Protein AF-A0A7C3LV81-F1 (afdb_monomer)

Radius of gyration: 27.51 Å; Cα contacts (8 Å, |Δi|>4): 488; chains: 1; bounding box: 46×85×67 Å

Foldseek 3Di:
DDDDDDDDAAAEAEDEDAALDQVV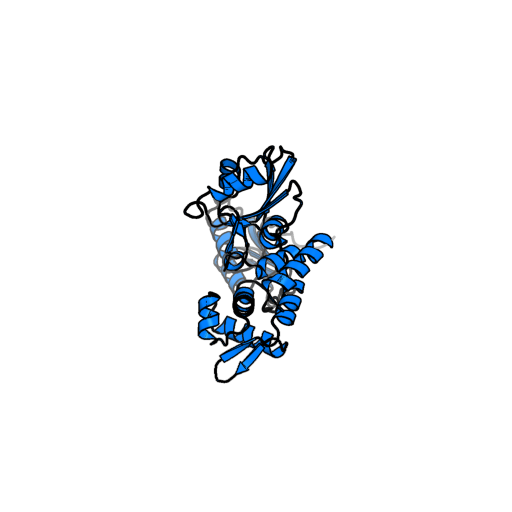LVVVLVVVVPPDPPPPPLRYAYEYEHQDHDPNSCVSCVVSQHWYAHPLGATAHDGPVDGDGRDDRDRPPPPDPPPPACQDDLSVLLLLVCLVPQADFDALVRSCVSSVHDSVSSVVSQVVCVVVVQWDQDPRGIHGDDSVVSLVVSLVVFAPVLWPKAKWADQDAPVLLVLLVLVQDCPPQFHKAWAQPQLLCQVVVDPDDDLETEMETQDDVVVSCVSSVIHRDDHDRMYMYTHDNDPSQQPPFDQTP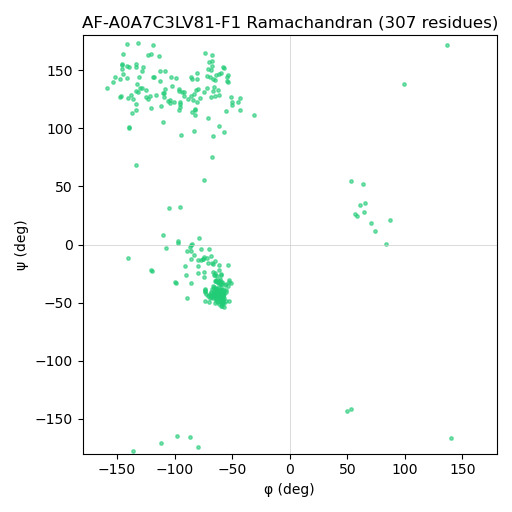PNHTHGQLSSRLSNLSNDDPVSPVSSVVSCVPHSVD

Sequence (309 aa):
MAFGKSGIELTLLCAILTDGYPQDVRRCLRRIQRAEPVERREDIVPILVAPYFSEEARALCREAGVGYFDLAGNAGLETSRVFLALSGKPNPYQREKPLRTPFEGKAERLVRALLLEPDRRWTLRELARIAGISLGLASMVSTILADMGLVAKHRAGLSLLSPKALLETWTQSYDLRRSAFCIYRSWAEVAQIEARLANYPQAPGGAWALTLWSGAYHLLQEESRAPRLALYYQGQPEHLATELHLSPDQGKTVVFVFHPYDESLLWKATEARNHLTVVHPLQLYLDLSSGDEEELRLARRVRERFLGW

Mean predicted aligned error: 13.61 Å

Structure (mmCIF, N/CA/C/O backbone):
data_AF-A0A7C3LV81-F1
#
_entry.id   AF-A0A7C3LV81-F1
#
loop_
_atom_site.group_PDB
_atom_site.id
_atom_site.type_symbol
_atom_site.label_atom_id
_atom_site.label_alt_id
_atom_site.label_comp_id
_atom_site.label_asym_id
_atom_site.label_entity_id
_atom_site.label_seq_id
_atom_site.pdbx_PDB_ins_code
_atom_site.Cartn_x
_atom_site.Cartn_y
_atom_site.Cartn_z
_atom_site.occupancy
_atom_site.B_iso_or_equiv
_atom_site.auth_seq_id
_atom_site.auth_comp_id
_atom_site.auth_asym_id
_atom_site.auth_atom_id
_atom_site.pdbx_PDB_model_num
ATOM 1 N N . MET A 1 1 ? -11.697 63.837 31.695 1.00 34.34 1 MET A N 1
ATOM 2 C CA . MET A 1 1 ? -10.515 63.112 32.207 1.00 34.34 1 MET A CA 1
ATOM 3 C C . MET A 1 1 ? -10.952 61.689 32.514 1.00 34.34 1 MET A C 1
ATOM 5 O O . MET A 1 1 ? -11.856 61.519 33.320 1.00 34.34 1 MET A O 1
ATOM 9 N N . ALA A 1 2 ? -10.427 60.700 31.790 1.00 34.28 2 ALA A N 1
ATOM 10 C CA . ALA A 1 2 ? -10.786 59.296 31.972 1.00 34.28 2 ALA A CA 1
ATOM 11 C C . ALA A 1 2 ? -10.006 58.714 33.160 1.00 34.28 2 ALA A C 1
ATOM 13 O O . ALA A 1 2 ? -8.779 58.762 33.178 1.00 34.28 2 ALA A O 1
ATOM 14 N N . PHE A 1 3 ? -10.722 58.189 34.153 1.00 37.53 3 PHE A N 1
ATOM 15 C CA . PHE A 1 3 ? -10.147 57.461 35.280 1.00 37.53 3 PHE A CA 1
ATOM 16 C C . PHE A 1 3 ? -9.910 56.002 34.864 1.00 37.53 3 PHE A C 1
ATOM 18 O O . PHE A 1 3 ? -10.831 55.190 34.885 1.00 37.53 3 PHE A O 1
ATOM 25 N N . GLY A 1 4 ? -8.680 55.672 34.473 1.00 44.97 4 GLY A N 1
ATOM 26 C CA . GLY A 1 4 ? -8.201 54.300 34.300 1.00 44.97 4 GLY A CA 1
ATOM 27 C C . GLY A 1 4 ? -6.945 54.106 35.143 1.00 44.97 4 GLY A C 1
ATOM 28 O O . GLY A 1 4 ? -6.026 54.916 35.063 1.00 44.97 4 GLY A O 1
ATOM 29 N N . LYS A 1 5 ? -6.922 53.072 35.992 1.00 51.22 5 LYS A N 1
ATOM 30 C CA . LYS A 1 5 ? -5.731 52.655 36.752 1.00 51.22 5 LYS A CA 1
ATOM 31 C C . LYS A 1 5 ? -4.559 52.433 35.781 1.00 51.22 5 LYS A C 1
ATOM 33 O O . LYS A 1 5 ? -4.792 51.981 34.663 1.00 51.22 5 LYS A O 1
ATOM 38 N N . SER A 1 6 ? -3.326 52.729 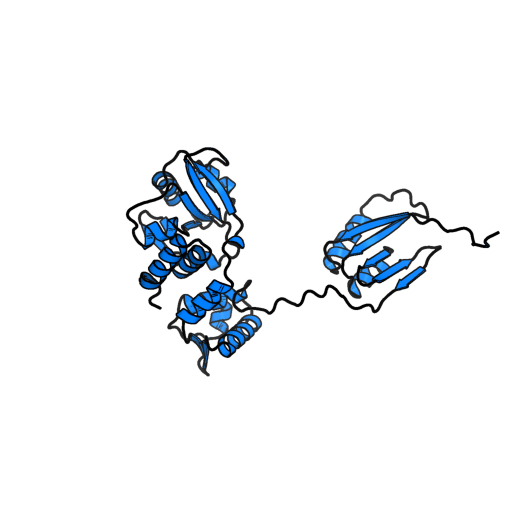36.200 1.00 59.59 6 SER A N 1
ATOM 39 C CA . SER A 1 6 ? -2.119 52.434 35.416 1.00 59.59 6 SER A CA 1
ATOM 40 C C . SER A 1 6 ? -2.131 50.970 34.962 1.00 59.59 6 SER A C 1
ATOM 42 O O . SER A 1 6 ? -2.264 50.072 35.795 1.00 59.59 6 SER A O 1
ATOM 44 N N . GLY A 1 7 ? -2.052 50.736 33.650 1.00 63.78 7 GLY A N 1
ATOM 45 C CA . GLY A 1 7 ? -1.980 49.390 33.084 1.00 63.78 7 GLY A CA 1
ATOM 46 C C . GLY A 1 7 ? -0.724 48.664 33.565 1.00 63.78 7 GLY A C 1
ATOM 47 O O . GLY A 1 7 ? 0.303 49.293 33.807 1.00 63.78 7 GLY A O 1
ATOM 48 N N . ILE A 1 8 ? -0.817 47.346 33.729 1.00 71.31 8 ILE A N 1
ATOM 49 C CA . ILE A 1 8 ? 0.340 46.486 33.994 1.00 71.31 8 ILE A CA 1
ATOM 50 C C . ILE A 1 8 ? 0.786 45.932 32.643 1.00 71.31 8 ILE A C 1
ATOM 52 O O . ILE A 1 8 ? -0.004 45.274 31.965 1.00 71.31 8 ILE A O 1
ATOM 56 N N . GLU A 1 9 ? 2.027 46.201 32.250 1.00 76.38 9 GLU A N 1
ATOM 57 C CA . GLU A 1 9 ? 2.620 45.607 31.053 1.00 76.38 9 GLU A CA 1
ATOM 58 C C . GLU A 1 9 ? 3.224 44.242 31.397 1.00 76.38 9 GLU A C 1
ATOM 60 O O . GLU A 1 9 ? 3.998 44.111 32.343 1.00 76.38 9 GLU A O 1
ATOM 65 N N . LEU A 1 10 ? 2.850 43.215 30.632 1.00 79.81 10 LEU A N 1
ATOM 66 C CA . LEU A 1 10 ? 3.427 41.874 30.698 1.00 79.81 10 LEU A CA 1
ATOM 67 C C . LEU A 1 10 ? 3.924 41.485 29.308 1.00 79.81 10 LEU A C 1
ATOM 69 O O . LEU A 1 10 ? 3.204 41.614 28.319 1.00 79.81 10 LEU A O 1
ATOM 73 N N . THR A 1 11 ? 5.141 40.962 29.241 1.00 85.50 11 THR A N 1
ATOM 74 C CA . THR A 1 11 ? 5.734 40.393 28.032 1.00 85.50 11 THR A CA 1
ATOM 75 C C . THR A 1 11 ? 5.510 38.884 28.021 1.00 85.50 11 THR A C 1
ATOM 77 O O . THR A 1 11 ? 5.983 38.159 28.894 1.00 85.50 11 THR A O 1
ATOM 80 N N . LEU A 1 12 ? 4.794 38.389 27.014 1.00 88.12 12 LEU A N 1
ATOM 81 C CA . LEU A 1 12 ? 4.489 36.966 26.870 1.00 88.12 12 LEU A CA 1
ATOM 82 C C . LEU A 1 12 ? 5.429 36.323 25.845 1.00 88.12 12 LEU A C 1
ATOM 84 O O . LEU A 1 12 ? 5.464 36.731 24.685 1.00 88.12 12 LEU A O 1
ATOM 88 N N . LEU A 1 13 ? 6.168 35.294 26.258 1.00 88.94 13 LEU A N 1
ATOM 89 C CA . LEU A 1 13 ? 6.991 34.473 25.369 1.00 88.94 13 LEU A CA 1
ATOM 90 C C . LEU A 1 13 ? 6.197 33.247 24.930 1.00 88.94 13 LEU A C 1
ATOM 92 O O . LEU A 1 13 ? 6.157 32.229 25.622 1.00 88.94 13 LEU A O 1
ATOM 96 N N . CYS A 1 14 ? 5.552 33.359 23.774 1.00 90.56 14 CYS A N 1
ATOM 97 C CA . CYS A 1 14 ? 4.656 32.331 23.263 1.00 90.56 14 CYS A CA 1
ATOM 98 C C . CYS A 1 14 ? 5.399 31.281 22.425 1.00 90.56 14 CYS A C 1
ATOM 100 O O . CYS A 1 14 ? 6.019 31.606 21.413 1.00 90.56 14 CYS A O 1
ATOM 102 N N . ALA A 1 15 ? 5.260 30.008 22.792 1.00 91.31 15 ALA A N 1
ATOM 103 C CA . ALA A 1 15 ? 5.608 28.872 21.949 1.00 91.31 15 ALA A CA 1
ATOM 104 C C . ALA A 1 15 ? 4.329 28.222 21.408 1.00 91.31 15 ALA A C 1
ATOM 106 O O . ALA A 1 15 ? 3.457 27.807 22.172 1.00 91.31 15 ALA A O 1
ATOM 107 N N . ILE A 1 16 ? 4.226 28.124 20.083 1.00 92.25 16 ILE A N 1
ATOM 108 C CA . ILE A 1 16 ? 3.060 27.548 19.407 1.00 92.25 16 ILE A CA 1
ATOM 109 C C . ILE A 1 16 ? 3.299 26.054 19.184 1.00 92.25 16 ILE A C 1
ATOM 111 O O . ILE A 1 16 ? 4.324 25.651 18.631 1.00 92.25 16 ILE A O 1
ATOM 115 N N . LEU A 1 17 ? 2.347 25.234 19.616 1.00 89.31 17 LEU A N 1
ATOM 116 C CA . LEU A 1 17 ? 2.314 23.796 19.396 1.00 89.31 17 LEU A CA 1
ATOM 117 C C . LEU A 1 17 ? 1.317 23.459 18.290 1.00 89.31 17 LEU A C 1
ATOM 119 O O . LEU A 1 17 ? 0.245 24.056 18.205 1.00 89.31 17 LEU A O 1
ATOM 123 N N . THR A 1 18 ? 1.648 22.447 17.488 1.00 84.44 18 THR A N 1
ATOM 124 C CA . THR A 1 18 ? 0.726 21.893 16.487 1.00 84.44 18 THR A CA 1
ATOM 125 C C . THR A 1 18 ? -0.515 21.295 17.149 1.00 84.44 18 THR A C 1
ATOM 127 O O . THR A 1 18 ? -1.618 21.508 16.665 1.00 84.44 18 THR A O 1
ATOM 130 N N . ASP A 1 19 ? -0.334 20.610 18.284 1.00 83.44 19 ASP A N 1
ATOM 131 C CA . ASP A 1 19 ? -1.389 19.992 19.089 1.00 83.44 19 ASP A CA 1
ATOM 132 C C . ASP A 1 19 ? -1.101 20.197 20.589 1.00 83.44 19 ASP A C 1
ATOM 134 O O . ASP A 1 19 ? 0.055 20.301 21.002 1.00 83.44 19 ASP A O 1
ATOM 138 N N . GLY A 1 20 ? -2.138 20.213 21.434 1.00 84.56 20 GLY A N 1
ATOM 139 C CA . GLY A 1 20 ? -2.000 20.346 22.895 1.00 84.56 20 GLY A CA 1
ATOM 140 C C . GLY A 1 20 ? -1.992 19.012 23.648 1.00 84.56 20 GLY A C 1
ATOM 141 O O . GLY A 1 20 ? -2.501 18.924 24.771 1.00 84.56 20 GLY A O 1
ATOM 142 N N . TYR A 1 21 ? -1.457 17.949 23.034 1.00 86.88 21 TYR A N 1
ATOM 143 C CA . TYR A 1 21 ? -1.354 16.638 23.678 1.00 86.88 21 TYR A CA 1
ATOM 144 C C . TYR A 1 21 ? -0.324 16.646 24.824 1.00 86.88 21 TYR A C 1
ATOM 146 O O . TYR A 1 21 ? 0.737 17.264 24.692 1.00 86.88 21 TYR A O 1
ATOM 154 N N . PRO A 1 22 ? -0.558 15.900 25.925 1.00 88.25 22 PRO A N 1
ATOM 155 C CA . PRO A 1 22 ? 0.336 15.889 27.090 1.00 88.25 22 PRO A CA 1
ATOM 156 C C . PRO A 1 22 ? 1.809 15.584 26.768 1.00 88.25 22 PRO A C 1
ATOM 158 O O . PRO A 1 22 ? 2.714 16.161 27.367 1.00 88.25 22 PRO A O 1
ATOM 161 N N . GLN A 1 23 ? 2.079 14.708 25.796 1.00 85.50 23 GLN A N 1
ATOM 162 C CA . GLN A 1 23 ? 3.444 14.357 25.381 1.00 85.50 23 GLN A CA 1
ATOM 163 C C . GLN A 1 23 ? 4.204 15.528 24.733 1.00 85.50 23 GLN A C 1
ATOM 165 O O . GLN A 1 23 ? 5.392 15.726 25.008 1.00 85.50 23 GLN A O 1
ATOM 170 N N . ASP A 1 24 ? 3.517 16.327 23.916 1.00 87.81 24 ASP A N 1
ATOM 171 C CA . ASP A 1 24 ? 4.087 17.483 23.225 1.00 87.81 24 ASP A CA 1
ATOM 172 C C . ASP A 1 24 ? 4.328 18.630 24.199 1.00 87.81 24 ASP A C 1
ATOM 174 O O . ASP A 1 24 ? 5.398 19.245 24.176 1.00 87.81 24 ASP A O 1
ATOM 178 N N . VAL A 1 25 ? 3.396 18.818 25.137 1.00 91.94 25 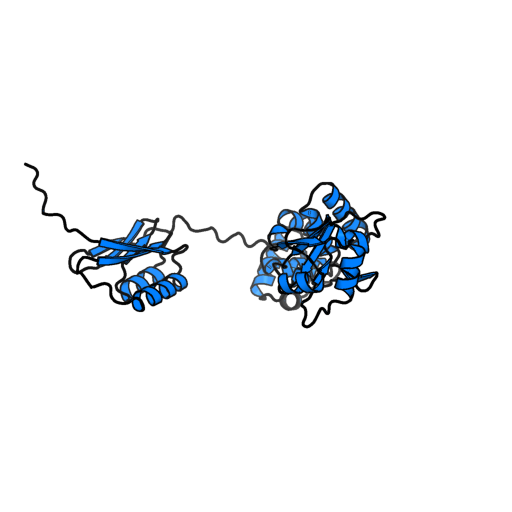VAL A N 1
ATOM 179 C CA . VAL A 1 25 ? 3.549 19.733 26.271 1.00 91.94 25 VAL A CA 1
ATOM 180 C C . VAL A 1 25 ? 4.770 19.355 27.107 1.00 91.94 25 VAL A C 1
ATOM 182 O O . VAL A 1 25 ? 5.673 20.175 27.249 1.00 91.94 25 VAL A O 1
ATOM 185 N N . ARG A 1 26 ? 4.903 18.098 27.564 1.00 91.69 26 ARG A N 1
ATOM 186 C CA . ARG A 1 26 ? 6.093 17.640 28.318 1.00 91.69 26 ARG A CA 1
ATOM 187 C C . ARG A 1 26 ? 7.395 17.884 27.556 1.00 91.69 26 ARG A C 1
ATOM 189 O O . ARG A 1 26 ? 8.409 18.264 28.143 1.00 91.69 26 ARG A O 1
ATOM 196 N N . ARG A 1 27 ? 7.405 17.648 26.241 1.00 89.94 27 ARG A N 1
ATOM 197 C CA . ARG A 1 27 ? 8.578 17.901 25.392 1.00 89.94 27 ARG A CA 1
ATOM 198 C C . ARG A 1 27 ? 8.926 19.389 25.343 1.00 89.94 27 ARG A C 1
ATOM 200 O O . ARG A 1 27 ? 10.106 19.715 25.455 1.00 89.94 27 ARG A O 1
ATOM 207 N N . CYS A 1 28 ? 7.937 20.266 25.196 1.00 90.00 28 CYS A N 1
ATOM 208 C CA . CYS A 1 28 ? 8.150 21.710 25.161 1.00 90.00 28 CYS A CA 1
ATOM 209 C C . CYS A 1 28 ? 8.605 22.254 26.524 1.00 90.00 28 CYS A C 1
ATOM 211 O O . CYS A 1 28 ? 9.616 22.948 26.593 1.00 90.00 28 CYS A O 1
ATOM 213 N N . LEU A 1 29 ? 7.957 21.837 27.616 1.00 90.50 29 LEU A N 1
ATOM 214 C CA . LEU A 1 29 ? 8.327 22.227 28.980 1.00 90.50 29 LEU A CA 1
ATOM 215 C C . LEU A 1 29 ? 9.780 21.857 29.308 1.00 90.50 29 LEU A C 1
ATOM 217 O O . LEU A 1 29 ? 10.523 22.686 29.825 1.00 90.50 29 LEU A O 1
ATOM 221 N N . ARG A 1 30 ? 10.241 20.662 28.910 1.00 88.19 30 ARG A N 1
ATOM 222 C CA . ARG A 1 30 ? 11.656 20.273 29.060 1.00 88.19 30 ARG A CA 1
ATOM 223 C C . ARG A 1 30 ? 12.619 21.178 28.289 1.00 88.19 30 ARG A C 1
ATOM 225 O O . ARG A 1 30 ? 13.753 21.348 28.723 1.00 88.19 30 ARG A O 1
ATOM 232 N N . ARG A 1 31 ? 12.211 21.730 27.141 1.00 85.75 31 ARG A N 1
ATOM 233 C CA . ARG A 1 31 ? 13.032 22.691 26.383 1.00 85.75 31 ARG A CA 1
ATOM 234 C C . ARG A 1 31 ? 13.081 24.041 27.087 1.00 85.75 31 ARG A C 1
ATOM 236 O O . ARG A 1 31 ? 14.163 24.597 27.195 1.00 85.75 31 ARG A O 1
ATOM 243 N N . ILE A 1 32 ? 11.945 24.513 27.604 1.00 83.19 32 ILE A N 1
ATOM 244 C CA . ILE A 1 32 ? 11.857 25.761 28.379 1.00 83.19 32 ILE A CA 1
ATOM 245 C C . ILE A 1 32 ? 12.735 25.673 29.633 1.00 83.19 32 ILE A C 1
ATOM 247 O O . ILE A 1 32 ? 13.504 26.583 29.899 1.00 83.19 32 ILE A O 1
ATOM 251 N N . GLN A 1 33 ? 12.695 24.548 30.353 1.00 79.94 33 GLN A N 1
ATOM 252 C CA . GLN A 1 33 ? 13.521 24.322 31.547 1.00 79.94 33 GLN A CA 1
ATOM 253 C C . GLN A 1 33 ? 15.029 24.253 31.260 1.00 79.94 33 GLN A C 1
ATOM 255 O O . GLN A 1 33 ? 15.829 24.496 32.156 1.00 79.94 33 GLN A O 1
ATOM 260 N N . ARG A 1 34 ? 15.420 23.869 30.037 1.00 78.25 34 ARG A N 1
ATOM 261 C CA . ARG A 1 34 ? 16.826 23.758 29.612 1.00 78.25 34 ARG A CA 1
ATOM 262 C C . ARG A 1 34 ? 17.376 25.033 28.984 1.00 78.25 34 ARG A C 1
ATOM 264 O O . ARG A 1 34 ? 18.589 25.136 28.842 1.00 78.25 34 ARG A O 1
ATOM 271 N N . ALA A 1 35 ? 16.512 25.944 28.546 1.00 68.19 35 ALA A N 1
ATOM 272 C CA . ALA A 1 35 ? 16.950 27.242 28.064 1.00 68.19 35 ALA A CA 1
ATOM 273 C C . ALA A 1 35 ? 17.566 28.011 29.239 1.00 68.19 35 ALA A C 1
ATOM 275 O O . ALA A 1 35 ? 17.018 27.990 30.343 1.00 68.19 35 ALA A O 1
ATOM 276 N N . GLU A 1 36 ? 18.713 28.658 29.014 1.00 58.16 36 GLU A N 1
ATOM 277 C CA . GLU A 1 36 ? 19.293 29.541 30.024 1.00 58.16 36 GLU A CA 1
ATOM 278 C C . GLU A 1 36 ? 18.248 30.584 30.440 1.00 58.16 36 GLU A C 1
ATOM 280 O O . GLU A 1 36 ? 17.482 31.049 29.586 1.00 58.16 36 GLU A O 1
ATOM 285 N N . PRO A 1 37 ? 18.161 30.934 31.734 1.00 56.94 37 PRO A N 1
ATOM 286 C CA . PRO A 1 37 ? 17.236 31.956 32.177 1.00 56.94 37 PRO A CA 1
ATOM 287 C C . PRO A 1 37 ? 17.616 33.266 31.485 1.00 56.94 37 PRO A C 1
ATOM 289 O O . PRO A 1 37 ? 18.553 33.943 31.898 1.00 56.94 37 PRO A O 1
ATOM 292 N N . VAL A 1 38 ? 16.863 33.631 30.440 1.00 55.97 38 VAL A N 1
ATOM 293 C CA . VAL A 1 38 ? 16.714 35.028 30.022 1.00 55.97 38 VAL A CA 1
ATOM 294 C C . VAL A 1 38 ? 16.472 35.781 31.318 1.00 55.97 38 VAL A C 1
ATOM 296 O O . VAL A 1 38 ? 15.581 35.354 32.059 1.00 55.97 38 VAL A O 1
ATOM 299 N N . GLU A 1 39 ? 17.315 36.774 31.638 1.00 52.53 39 GLU A N 1
ATOM 300 C CA . GLU A 1 39 ? 17.240 37.561 32.876 1.00 52.53 39 GLU A CA 1
ATOM 301 C C . GLU A 1 39 ? 15.782 37.649 33.313 1.00 52.53 39 GLU A C 1
ATOM 303 O O . GLU A 1 39 ? 14.967 38.198 32.568 1.00 52.53 39 GLU A O 1
ATOM 308 N N . ARG A 1 40 ? 15.431 36.998 34.434 1.00 52.91 40 ARG A N 1
ATOM 309 C CA . ARG A 1 40 ? 14.048 36.905 34.915 1.00 52.91 40 ARG A CA 1
ATOM 310 C C . ARG A 1 40 ? 13.595 38.299 35.337 1.00 52.91 40 ARG A C 1
ATOM 312 O O . ARG A 1 40 ? 13.532 38.612 36.520 1.00 52.91 40 ARG A O 1
ATOM 319 N N . ARG A 1 41 ? 13.308 39.154 34.361 1.00 57.91 41 ARG A N 1
ATOM 320 C CA . ARG A 1 41 ? 12.491 40.338 34.548 1.00 57.91 41 ARG A CA 1
ATOM 321 C C . ARG A 1 41 ? 11.135 39.811 34.985 1.00 57.91 41 ARG A C 1
ATOM 323 O O . ARG A 1 41 ? 10.593 38.914 34.341 1.00 57.91 41 ARG A O 1
ATOM 330 N N . GLU A 1 42 ? 10.617 40.347 36.085 1.00 58.91 42 GLU A N 1
ATOM 331 C CA . GLU A 1 42 ? 9.333 39.936 36.673 1.00 58.91 42 GLU A CA 1
ATOM 332 C C . GLU A 1 42 ? 8.167 39.983 35.671 1.00 58.91 42 GLU A C 1
ATOM 334 O O . GLU A 1 42 ? 7.139 39.345 35.884 1.00 58.91 42 GLU A O 1
ATOM 339 N N . ASP A 1 43 ? 8.346 40.703 34.564 1.00 67.50 43 ASP A N 1
ATOM 340 C CA . ASP A 1 43 ? 7.327 40.957 33.561 1.00 67.50 43 ASP A CA 1
ATOM 341 C C . ASP A 1 43 ? 7.390 39.997 32.351 1.00 67.50 43 ASP A C 1
ATOM 343 O O . ASP A 1 43 ? 6.600 40.170 31.427 1.00 67.50 43 ASP A O 1
ATOM 347 N N . ILE A 1 44 ? 8.292 38.998 32.310 1.00 80.06 44 ILE A N 1
ATOM 348 C CA . ILE A 1 44 ? 8.375 38.015 31.208 1.00 80.06 44 ILE A CA 1
ATOM 349 C C . ILE A 1 44 ? 7.782 36.663 31.620 1.00 80.06 44 ILE A C 1
ATOM 351 O O . ILE A 1 44 ? 8.283 36.007 32.532 1.00 80.06 44 ILE A O 1
ATOM 355 N N . VAL A 1 45 ? 6.767 36.194 30.889 1.00 84.56 45 VAL A N 1
ATOM 356 C CA . VAL A 1 45 ? 6.069 34.931 31.180 1.00 84.56 45 VAL A CA 1
ATOM 357 C C . VAL A 1 45 ? 6.120 33.979 29.980 1.00 84.56 45 VAL A C 1
ATOM 359 O O . VAL A 1 45 ? 5.668 34.354 28.895 1.00 84.56 45 VAL A O 1
ATOM 362 N N . PRO A 1 46 ? 6.609 32.734 30.134 1.00 90.19 46 PRO A N 1
ATOM 363 C CA . PRO A 1 46 ? 6.495 31.718 29.094 1.00 90.19 46 PRO A CA 1
ATOM 364 C C . PRO A 1 46 ? 5.049 31.230 28.961 1.00 90.19 46 PRO A C 1
ATOM 366 O O . PRO A 1 46 ? 4.398 30.906 29.955 1.00 90.19 46 PRO A O 1
ATOM 369 N N . ILE A 1 47 ? 4.573 31.128 27.721 1.00 93.06 47 ILE A N 1
ATOM 370 C CA . ILE A 1 47 ? 3.217 30.699 27.381 1.00 93.06 47 ILE A CA 1
ATOM 371 C C . ILE A 1 47 ? 3.265 29.607 26.313 1.00 93.06 47 ILE A C 1
ATOM 373 O O . ILE A 1 47 ? 3.946 29.753 25.298 1.00 93.06 47 ILE A O 1
ATOM 377 N N . LEU A 1 48 ? 2.489 28.538 26.489 1.00 96.00 48 LEU A N 1
ATOM 378 C CA . LEU A 1 48 ? 2.201 27.579 25.423 1.00 96.00 48 LEU A CA 1
ATOM 379 C C . LEU A 1 48 ? 0.871 27.908 24.746 1.00 96.00 48 LEU A C 1
ATOM 381 O O . LEU A 1 48 ? -0.148 28.090 25.408 1.00 96.00 48 LEU A O 1
ATOM 385 N N . VAL A 1 49 ? 0.866 27.929 23.418 1.00 95.75 49 VAL A N 1
ATOM 386 C CA . VAL A 1 49 ? -0.346 28.124 22.617 1.00 95.75 49 VAL A CA 1
ATOM 387 C C . VAL A 1 49 ? -0.600 26.871 21.793 1.00 95.75 49 VAL A C 1
ATOM 389 O O . VAL A 1 49 ? 0.305 26.397 21.113 1.00 95.75 49 VAL A O 1
ATOM 392 N N . ALA A 1 50 ? -1.809 26.320 21.845 1.00 93.38 50 ALA A N 1
ATOM 393 C CA . ALA A 1 50 ? -2.188 25.137 21.069 1.00 93.38 50 ALA A CA 1
ATOM 394 C C . ALA A 1 50 ? -3.657 25.221 20.624 1.00 93.38 50 ALA A C 1
ATOM 396 O O . ALA A 1 50 ? -4.425 25.983 21.211 1.00 93.38 50 ALA A O 1
ATOM 397 N N . PRO A 1 51 ? -4.105 24.416 19.642 1.00 91.19 51 PRO A N 1
ATOM 398 C CA . PRO A 1 51 ? -5.522 24.374 19.275 1.00 91.19 51 PRO A CA 1
ATOM 399 C C . PRO A 1 51 ? -6.449 24.051 20.458 1.00 91.19 51 PRO A C 1
ATOM 401 O O . PRO A 1 51 ? -7.516 24.646 20.592 1.00 91.19 51 PRO A O 1
ATOM 404 N N . TYR A 1 52 ? -6.029 23.135 21.338 1.00 91.56 52 TYR A N 1
ATOM 405 C CA . TYR A 1 52 ? -6.766 22.747 22.540 1.00 91.56 52 TYR A CA 1
ATOM 406 C C . TYR A 1 52 ? -5.854 22.098 23.582 1.00 91.56 52 TYR A C 1
ATOM 408 O O . TYR A 1 52 ? -5.108 21.182 23.235 1.00 91.56 52 TYR A O 1
ATOM 416 N N . PHE A 1 53 ? -5.970 22.485 24.858 1.00 91.50 53 PHE A N 1
ATOM 417 C CA . PHE A 1 53 ? -5.315 21.781 25.967 1.00 91.50 53 PHE A CA 1
ATOM 418 C C . PHE A 1 53 ? -6.316 20.926 26.748 1.00 91.50 53 PHE A C 1
ATOM 420 O O . PHE A 1 53 ? -7.304 21.438 27.278 1.00 91.50 53 PHE A O 1
ATOM 427 N N . SER A 1 54 ? -6.023 19.628 26.875 1.00 89.81 54 SER A N 1
ATOM 428 C CA . SER A 1 54 ? -6.727 18.725 27.803 1.00 89.81 54 SER A CA 1
ATOM 429 C C . SER A 1 54 ? -6.445 19.077 29.269 1.00 89.81 54 SER A C 1
ATOM 431 O O . SER A 1 54 ? -5.460 19.752 29.556 1.00 89.81 54 SER A O 1
ATOM 433 N N . GLU A 1 55 ? -7.255 18.586 30.213 1.00 89.81 55 GLU A N 1
ATOM 434 C CA . GLU A 1 55 ? -7.041 18.867 31.644 1.00 89.81 55 GLU A CA 1
ATOM 435 C C . GLU A 1 55 ? -5.666 18.391 32.144 1.00 89.81 55 GLU A C 1
ATOM 437 O O . GLU A 1 55 ? -4.993 19.118 32.870 1.00 89.81 55 GLU A O 1
ATOM 442 N N . GLU A 1 56 ? -5.195 17.228 31.678 1.00 92.19 56 GLU A N 1
ATOM 443 C CA . GLU A 1 56 ? -3.838 16.740 31.972 1.00 92.19 56 GLU A CA 1
ATOM 444 C C . GLU A 1 56 ? -2.770 17.704 31.436 1.00 92.19 56 GLU A C 1
ATOM 446 O O . GLU A 1 56 ? -1.828 18.056 32.141 1.00 92.19 56 GLU A O 1
ATOM 451 N N . ALA A 1 57 ? -2.923 18.178 30.197 1.00 93.56 57 ALA A N 1
ATOM 452 C CA . ALA A 1 57 ? -1.979 19.114 29.595 1.00 93.56 57 ALA A CA 1
ATOM 453 C C . ALA A 1 57 ? -1.948 20.467 30.331 1.00 93.56 57 ALA A C 1
ATOM 455 O O . ALA A 1 57 ? -0.875 21.035 30.523 1.00 93.56 57 ALA A O 1
ATOM 456 N N . ARG A 1 58 ? -3.103 20.953 30.805 1.00 93.88 58 ARG A N 1
ATOM 457 C CA . ARG A 1 58 ? -3.195 22.165 31.637 1.00 93.88 58 ARG A CA 1
ATOM 458 C C . ARG A 1 58 ? -2.515 21.977 32.986 1.00 93.88 58 ARG A C 1
ATOM 460 O O . ARG A 1 58 ? -1.818 22.881 33.437 1.00 93.88 58 ARG A O 1
ATOM 467 N N . ALA A 1 59 ? -2.703 20.818 33.619 1.00 93.12 59 ALA A N 1
ATOM 468 C CA . ALA A 1 59 ? -2.036 20.483 34.873 1.00 93.12 59 ALA A CA 1
ATOM 469 C C . ALA A 1 59 ? -0.510 20.514 34.715 1.00 93.12 59 ALA A C 1
ATOM 471 O O . ALA A 1 59 ? 0.154 21.187 35.494 1.00 93.12 59 ALA A O 1
ATOM 472 N N . LEU A 1 60 ? 0.021 19.919 33.642 1.00 95.19 60 LEU A N 1
ATOM 473 C CA . LEU A 1 60 ? 1.456 19.947 33.335 1.00 95.19 60 LEU A CA 1
ATOM 474 C C . LEU A 1 60 ? 2.006 21.372 33.172 1.00 95.19 60 LEU A C 1
ATOM 476 O O . LEU A 1 60 ? 3.093 21.671 33.662 1.00 95.19 60 LEU A O 1
ATOM 480 N N . CYS A 1 61 ? 1.272 22.259 32.492 1.00 93.12 61 CYS A N 1
ATOM 481 C CA . CYS A 1 61 ? 1.663 23.665 32.363 1.00 93.12 61 CYS A CA 1
ATOM 482 C C . CYS A 1 61 ? 1.681 24.378 33.727 1.00 93.12 61 CYS A C 1
ATOM 484 O O . CYS A 1 61 ? 2.669 25.038 34.050 1.00 93.12 61 CYS A O 1
ATOM 486 N N . ARG A 1 62 ? 0.633 24.188 34.549 1.00 91.00 62 ARG A N 1
ATOM 487 C CA . ARG A 1 62 ? 0.537 24.761 35.908 1.00 91.00 62 ARG A CA 1
ATOM 488 C C . ARG A 1 62 ? 1.681 24.290 36.804 1.00 91.00 62 ARG A C 1
ATOM 490 O O . ARG A 1 62 ? 2.347 25.112 37.419 1.00 91.00 62 ARG A O 1
ATOM 497 N N . GLU A 1 63 ? 1.945 22.987 36.829 1.00 91.56 63 GLU A N 1
ATOM 498 C CA . GLU A 1 63 ? 3.041 22.386 37.602 1.00 91.56 63 GLU A CA 1
ATOM 499 C C . GLU A 1 63 ? 4.412 22.946 37.203 1.00 91.56 63 GLU A C 1
ATOM 501 O O . GLU A 1 63 ? 5.299 23.084 38.041 1.00 91.56 63 GLU A O 1
ATOM 506 N N . ALA A 1 64 ? 4.588 23.296 35.927 1.00 89.38 64 ALA A N 1
ATOM 507 C CA . ALA A 1 64 ? 5.826 23.869 35.415 1.00 89.38 64 ALA A CA 1
ATOM 508 C C . ALA A 1 64 ? 5.918 25.401 35.552 1.00 89.38 64 ALA A C 1
ATOM 510 O O . ALA A 1 64 ? 6.936 25.967 35.151 1.00 89.38 64 ALA A O 1
ATOM 511 N N . GLY A 1 65 ? 4.886 26.075 36.074 1.00 88.81 65 GLY A N 1
ATOM 512 C CA . GLY A 1 65 ? 4.830 27.539 36.144 1.00 88.81 65 GLY A CA 1
ATOM 513 C C . GLY A 1 65 ? 4.797 28.217 34.769 1.00 88.81 65 GLY A C 1
ATOM 514 O O . GLY A 1 65 ? 5.295 29.330 34.614 1.00 88.81 65 GLY A O 1
ATOM 515 N N . VAL A 1 66 ? 4.263 27.534 33.753 1.00 92.38 66 VAL A N 1
ATOM 516 C CA . VAL A 1 66 ? 4.155 28.026 32.373 1.00 92.38 66 VAL A CA 1
ATOM 517 C C . VAL A 1 66 ? 2.687 28.299 32.067 1.00 92.38 66 VAL A C 1
ATOM 519 O O . VAL A 1 66 ? 1.827 27.447 32.301 1.00 92.38 66 VAL A O 1
ATOM 522 N N . GLY A 1 67 ? 2.381 29.482 31.535 1.00 93.81 67 GLY A N 1
ATOM 523 C CA . GLY A 1 67 ? 1.013 29.806 31.144 1.00 93.81 67 GLY A CA 1
ATOM 524 C C . GLY A 1 67 ? 0.587 29.073 29.870 1.00 93.81 67 GLY A C 1
ATOM 525 O O . GLY A 1 67 ? 1.406 28.532 29.126 1.00 93.81 67 GLY A O 1
ATOM 526 N N . TYR A 1 68 ? -0.711 29.045 29.596 1.00 95.50 68 TYR A N 1
ATOM 527 C CA . TYR A 1 68 ? -1.262 28.426 28.398 1.00 95.50 68 TYR A CA 1
ATOM 528 C C . TYR A 1 68 ? -2.471 29.187 27.859 1.00 95.50 68 TYR A C 1
ATOM 530 O O . TYR A 1 68 ? -3.279 29.703 28.630 1.00 95.50 68 TYR A O 1
ATOM 538 N N . PHE A 1 69 ? -2.628 29.187 26.536 1.00 96.00 69 PHE A N 1
ATOM 539 C CA . PHE A 1 69 ? -3.834 29.642 25.840 1.00 96.00 69 PHE A CA 1
ATOM 540 C C . PHE A 1 69 ? -4.226 28.634 24.770 1.00 96.00 69 PHE A C 1
ATOM 542 O O . PHE A 1 69 ? -3.387 28.237 23.962 1.00 96.00 69 PHE A O 1
ATOM 549 N N . ASP A 1 70 ? -5.498 28.247 24.722 1.00 93.56 70 ASP A N 1
ATOM 550 C CA . ASP A 1 70 ? -6.026 27.520 23.574 1.00 93.56 70 ASP A CA 1
ATOM 551 C C . ASP A 1 70 ? -7.061 28.301 22.770 1.00 93.56 70 ASP A C 1
ATOM 553 O O . ASP A 1 70 ? -7.644 29.290 23.217 1.00 93.56 70 ASP A O 1
ATOM 557 N N . LEU A 1 71 ? -7.283 27.830 21.545 1.00 90.75 71 LEU A N 1
ATOM 558 C CA . LEU A 1 71 ? -8.223 28.427 20.603 1.00 90.75 71 LEU A CA 1
ATOM 559 C C . LEU A 1 71 ? -9.692 28.133 20.960 1.00 90.75 71 LEU A C 1
ATOM 561 O O . LEU A 1 71 ? -10.594 28.756 20.407 1.00 90.75 71 LEU A O 1
ATOM 565 N N . ALA A 1 72 ? -9.949 27.228 21.911 1.00 88.44 72 ALA A N 1
ATOM 566 C CA . ALA A 1 72 ? -11.271 27.057 22.513 1.00 88.44 72 ALA A CA 1
ATOM 567 C C . ALA A 1 72 ? -11.587 28.162 23.534 1.00 88.44 72 ALA A C 1
ATOM 569 O O . ALA A 1 72 ? -12.738 28.317 23.943 1.00 88.44 72 ALA A O 1
ATOM 570 N N . GLY A 1 73 ? -10.579 28.936 23.947 1.00 88.88 73 GLY A N 1
ATOM 571 C CA . GLY A 1 73 ? -10.680 29.990 24.945 1.00 88.88 73 GLY A CA 1
ATOM 572 C C . GLY A 1 73 ? -10.500 29.496 26.381 1.00 88.88 73 GLY A C 1
ATOM 573 O O . GLY A 1 73 ? -10.976 30.169 27.298 1.00 88.88 73 GLY A O 1
ATOM 574 N N . ASN A 1 74 ? -9.873 28.334 26.583 1.00 92.75 74 ASN A N 1
ATOM 575 C CA . ASN A 1 74 ? -9.288 27.977 27.870 1.00 92.75 74 ASN A CA 1
ATOM 576 C C . ASN A 1 74 ? -7.923 28.657 28.004 1.00 92.75 74 ASN A C 1
ATOM 578 O O . ASN A 1 74 ? -7.161 28.778 27.043 1.00 92.75 74 ASN A O 1
ATOM 582 N N . ALA A 1 75 ? -7.613 29.099 29.214 1.00 93.81 75 ALA A N 1
ATOM 583 C CA . ALA A 1 75 ? -6.431 29.889 29.497 1.00 93.81 75 ALA A CA 1
ATOM 584 C C . ALA A 1 75 ? -5.970 29.675 30.936 1.00 93.81 75 ALA A C 1
ATOM 586 O O . ALA A 1 75 ? -6.795 29.566 31.842 1.00 93.81 75 ALA A O 1
ATOM 587 N N . GLY A 1 76 ? -4.662 29.676 31.149 1.00 93.19 76 GLY A N 1
ATOM 588 C CA . GLY A 1 76 ? -4.055 29.677 32.472 1.00 93.19 76 GLY A CA 1
ATOM 589 C C . GLY A 1 76 ? -2.843 30.589 32.488 1.00 93.19 76 GLY A C 1
ATOM 590 O O . GLY A 1 76 ? -1.954 30.436 31.659 1.00 93.19 76 GLY A O 1
ATOM 591 N N . LEU A 1 77 ? -2.798 31.530 33.418 1.00 90.94 77 LEU A N 1
ATOM 592 C CA . LEU A 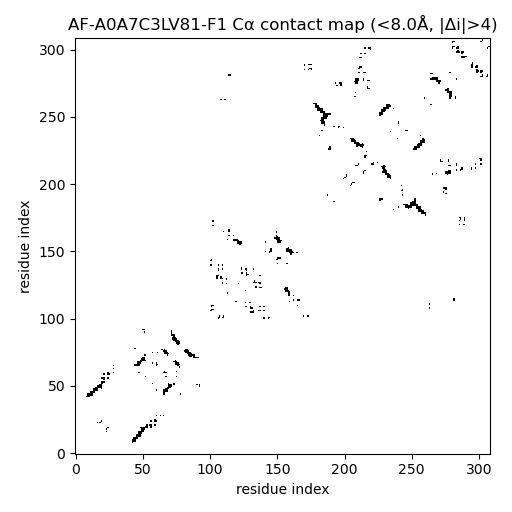1 77 ? -1.652 32.403 33.638 1.00 90.94 77 LEU A CA 1
ATOM 593 C C . LEU A 1 77 ? -1.587 32.729 35.124 1.00 90.94 77 LEU A C 1
ATOM 595 O O . LEU A 1 77 ? -2.569 33.201 35.688 1.00 90.94 77 LEU A O 1
ATOM 599 N N . GLU A 1 78 ? -0.436 32.502 35.738 1.00 87.69 78 GLU A N 1
ATOM 600 C CA . GLU A 1 78 ? -0.200 32.830 37.138 1.00 87.69 78 GLU A CA 1
ATOM 601 C C . GLU A 1 78 ? 1.145 33.544 37.258 1.00 87.69 78 GLU A C 1
ATOM 603 O O . GLU A 1 78 ? 2.196 32.995 36.934 1.00 87.69 78 GLU A O 1
ATOM 608 N N . THR A 1 79 ? 1.092 34.804 37.677 1.00 82.75 79 THR A N 1
ATOM 609 C CA . THR A 1 79 ? 2.248 35.642 37.998 1.00 82.75 79 THR A CA 1
ATOM 610 C C . THR A 1 79 ? 2.019 36.310 39.350 1.00 82.75 79 THR A C 1
ATOM 612 O O . THR A 1 79 ? 0.922 36.255 39.906 1.00 82.75 79 THR A O 1
ATOM 615 N N . SER A 1 80 ? 3.024 37.017 39.871 1.00 79.19 80 SER A N 1
ATOM 616 C CA . SER A 1 80 ? 2.876 37.815 41.097 1.00 79.19 80 SER A CA 1
ATOM 617 C C . SER A 1 80 ? 1.836 38.941 40.981 1.00 79.19 80 SER A C 1
ATOM 619 O O . SER A 1 80 ? 1.396 39.469 42.000 1.00 79.19 80 SER A O 1
ATOM 621 N N . ARG A 1 81 ? 1.443 39.325 39.756 1.00 81.12 81 ARG A N 1
ATOM 622 C CA . ARG A 1 81 ? 0.559 40.472 39.483 1.00 81.12 81 ARG A CA 1
ATOM 623 C C . ARG A 1 81 ? -0.747 40.098 38.782 1.00 81.12 81 ARG A C 1
ATOM 625 O O . ARG A 1 81 ? -1.701 40.868 38.852 1.00 81.12 81 ARG A O 1
ATOM 632 N N . VAL A 1 82 ? -0.799 38.958 38.089 1.00 82.31 82 VAL A N 1
ATOM 633 C CA . VAL A 1 82 ? -1.945 38.541 37.272 1.00 82.31 82 VAL A CA 1
ATOM 634 C C . VAL A 1 82 ? -2.228 37.058 37.472 1.00 82.31 82 VAL A C 1
ATOM 636 O O . VAL A 1 82 ? -1.350 36.218 37.292 1.00 82.31 82 VAL A O 1
ATOM 639 N N . PHE A 1 83 ? -3.488 36.749 37.773 1.00 87.75 83 PHE A N 1
ATOM 640 C CA . PHE A 1 83 ? -4.015 35.391 37.792 1.00 87.75 83 PHE A CA 1
ATOM 641 C C . PHE A 1 83 ? -5.185 35.274 36.811 1.00 87.75 83 PHE A C 1
ATOM 643 O O . PHE A 1 83 ? -6.134 36.058 36.862 1.00 87.75 83 PHE A O 1
ATOM 650 N N . LEU A 1 84 ? -5.120 34.287 35.921 1.00 85.31 84 LEU A N 1
ATOM 651 C CA . LEU A 1 84 ? -6.145 33.958 34.939 1.00 85.31 84 LEU A CA 1
ATOM 652 C C . LEU A 1 84 ? -6.331 32.443 34.913 1.00 85.31 84 LEU A C 1
ATOM 654 O O . LEU A 1 84 ? -5.383 31.702 34.670 1.00 85.31 84 LEU A O 1
ATOM 658 N N . ALA A 1 85 ? -7.568 31.994 35.099 1.00 90.00 85 ALA A N 1
ATOM 659 C CA . ALA A 1 85 ? -7.946 30.595 34.962 1.00 90.00 85 ALA A CA 1
ATOM 660 C C . ALA A 1 85 ? -9.308 30.503 34.265 1.00 90.00 85 ALA A C 1
ATOM 662 O O . ALA A 1 85 ? -10.356 30.703 34.876 1.00 90.00 85 ALA A O 1
ATOM 663 N N . LEU A 1 86 ? -9.286 30.205 32.970 1.00 87.81 86 LEU A N 1
ATOM 664 C CA . LEU A 1 86 ? -10.466 29.927 32.158 1.00 87.81 86 LEU A CA 1
ATOM 665 C C . LEU A 1 86 ? -10.430 28.452 31.768 1.00 87.81 86 LEU A C 1
ATOM 667 O O . LEU A 1 86 ? -9.496 27.998 31.109 1.00 87.81 86 LEU A O 1
ATOM 671 N N . SER A 1 87 ? -11.438 27.693 32.185 1.00 84.38 87 SER A N 1
ATOM 672 C CA . SER A 1 87 ? -11.518 26.252 31.945 1.00 84.38 87 SER A CA 1
ATOM 673 C C . SER A 1 87 ? -12.952 25.828 31.628 1.00 84.38 87 SER A C 1
ATOM 675 O O . SER A 1 87 ? -13.882 26.631 31.692 1.00 84.38 87 SER A O 1
ATOM 677 N N . GLY A 1 88 ? -13.131 24.564 31.248 1.00 78.31 88 GLY A N 1
ATOM 678 C CA . GLY A 1 88 ? -14.446 23.995 30.949 1.00 78.31 88 GLY A CA 1
ATOM 679 C C . GLY A 1 88 ? -14.959 24.260 29.532 1.00 78.31 88 GLY A C 1
ATOM 680 O O . GLY A 1 88 ? -16.033 23.768 29.193 1.00 78.31 88 GLY A O 1
ATOM 681 N N . LYS A 1 89 ? -14.206 24.963 28.671 1.00 86.44 89 LYS A N 1
ATOM 682 C CA . LYS A 1 89 ? -14.587 25.095 27.260 1.00 86.44 89 LYS A CA 1
ATOM 683 C C . LYS A 1 89 ? -14.237 23.809 26.506 1.00 86.44 89 LYS A C 1
ATOM 685 O O . LYS A 1 89 ? -13.087 23.354 26.592 1.00 86.44 89 LYS A O 1
ATOM 690 N N . PRO A 1 90 ? -15.208 23.190 25.808 1.00 82.75 90 PRO A N 1
ATOM 691 C CA . PRO A 1 90 ? -14.982 21.956 25.067 1.00 82.75 90 PRO A CA 1
ATOM 692 C C . PRO A 1 90 ? -14.049 22.216 23.885 1.00 82.75 90 PRO A C 1
ATOM 694 O O . PRO A 1 90 ? -13.936 23.348 23.430 1.00 82.75 90 PRO A O 1
ATOM 697 N N . ASN A 1 91 ? -13.384 21.174 23.388 1.00 80.56 91 ASN A N 1
ATOM 698 C CA . ASN A 1 91 ? -12.522 21.285 22.214 1.00 80.56 91 ASN A CA 1
ATOM 699 C C . ASN A 1 91 ? -13.374 21.486 20.943 1.00 80.56 91 ASN A C 1
ATOM 701 O O . ASN A 1 91 ? -13.998 20.516 20.509 1.00 80.56 91 ASN A O 1
ATOM 705 N N . PRO A 1 92 ? -13.389 22.678 20.313 1.00 69.75 92 PRO A N 1
ATOM 706 C CA . PRO A 1 92 ? -14.121 22.898 19.067 1.00 69.75 92 PRO A CA 1
ATOM 707 C C . PRO A 1 92 ? -13.396 22.265 17.868 1.00 69.75 92 PRO A C 1
ATOM 709 O O . PRO A 1 92 ? -13.983 22.114 16.804 1.00 69.75 92 PRO A O 1
ATOM 712 N N . TYR A 1 93 ? -12.136 21.856 18.053 1.00 65.56 93 TYR A N 1
ATOM 713 C CA . TYR A 1 93 ? -11.298 21.134 17.098 1.00 65.56 93 TYR A CA 1
ATOM 714 C C . TYR A 1 93 ? -11.166 19.658 17.482 1.00 65.56 93 TYR A C 1
ATOM 716 O O . TYR A 1 93 ? -10.118 19.047 17.251 1.00 65.56 93 TYR A O 1
ATOM 724 N N . GLN A 1 94 ? -12.191 19.068 18.111 1.00 55.31 94 GLN A N 1
ATOM 725 C CA . GLN A 1 94 ? -12.286 17.613 18.176 1.00 55.31 94 GLN A CA 1
ATOM 726 C C . GLN A 1 94 ? -12.289 17.114 16.732 1.00 55.31 94 GLN A C 1
ATOM 728 O O . GLN A 1 94 ? -13.317 17.122 16.064 1.00 55.31 94 GLN A O 1
ATOM 733 N N . ARG A 1 95 ? -11.119 16.701 16.229 1.00 52.47 95 ARG A N 1
ATOM 734 C CA . ARG A 1 95 ? -11.072 15.834 15.061 1.00 52.47 95 ARG A CA 1
ATOM 735 C C . ARG A 1 95 ? -11.936 14.648 15.447 1.00 52.47 95 ARG A C 1
ATOM 737 O O . ARG A 1 95 ? -11.606 13.948 16.412 1.00 52.47 95 ARG A O 1
ATOM 744 N N . GLU A 1 96 ? -13.056 14.469 14.751 1.00 44.41 96 GLU A N 1
ATOM 745 C CA . GLU A 1 96 ? -13.754 13.194 14.763 1.00 44.41 96 GLU A CA 1
ATOM 746 C C . GLU A 1 96 ? -12.666 12.134 14.628 1.00 44.41 96 GLU A C 1
ATOM 748 O O . GLU A 1 96 ? -11.791 12.242 13.761 1.00 44.41 96 GLU A O 1
ATOM 753 N N . LYS A 1 97 ? -12.625 11.166 15.553 1.00 46.38 97 LYS A N 1
ATOM 754 C CA . LYS A 1 97 ? -11.784 9.991 15.325 1.00 46.38 97 LYS A CA 1
ATOM 755 C C . LYS A 1 97 ? -12.170 9.531 13.923 1.00 46.38 97 LYS A C 1
ATOM 757 O O . LYS A 1 97 ? -13.367 9.288 13.752 1.00 46.38 97 LYS A O 1
ATOM 762 N N . PRO A 1 98 ? -11.240 9.469 12.950 1.00 47.31 98 PRO A N 1
ATOM 763 C CA . PRO A 1 98 ? -11.611 9.036 11.617 1.00 47.31 98 PRO A CA 1
ATOM 764 C C . PRO A 1 98 ? -12.365 7.728 11.807 1.00 47.31 98 PRO A C 1
ATOM 766 O O . PRO A 1 98 ? -11.911 6.865 12.578 1.00 47.31 98 PRO A O 1
ATOM 769 N N . LEU A 1 99 ? -13.577 7.656 11.246 1.00 49.97 99 LEU A N 1
ATOM 770 C CA . LEU A 1 99 ? -14.351 6.423 11.205 1.00 49.97 99 LEU A CA 1
ATOM 771 C C . LEU A 1 99 ? -13.351 5.337 10.824 1.00 49.97 99 LEU A C 1
ATOM 773 O O . LEU A 1 99 ? -12.704 5.454 9.788 1.00 49.97 99 LEU A O 1
ATOM 777 N N . ARG A 1 100 ? -13.103 4.370 11.718 1.00 63.22 100 ARG A N 1
ATOM 778 C CA . ARG A 1 100 ? -12.080 3.350 11.472 1.00 63.22 100 ARG A CA 1
ATOM 779 C C . ARG A 1 100 ? -12.575 2.509 10.309 1.00 63.22 100 ARG A C 1
ATOM 781 O O . ARG A 1 100 ? -13.345 1.576 10.519 1.00 63.22 100 ARG A O 1
ATOM 788 N N . THR A 1 101 ? -12.177 2.870 9.098 1.00 81.06 101 THR A N 1
ATOM 789 C CA . THR A 1 101 ? -12.494 2.089 7.914 1.00 81.06 101 THR A CA 1
ATOM 790 C C . THR A 1 101 ? -11.662 0.806 7.965 1.00 81.06 101 THR A C 1
ATOM 792 O O . THR A 1 101 ? -10.570 0.778 8.549 1.00 81.06 101 THR A O 1
ATOM 795 N N . PRO A 1 102 ? -12.146 -0.292 7.372 1.00 90.75 102 PRO A N 1
ATOM 796 C CA . PRO A 1 102 ? -11.357 -1.510 7.259 1.00 90.75 102 PRO A CA 1
ATOM 797 C C . PRO A 1 102 ? -10.184 -1.350 6.270 1.00 90.75 102 PRO A C 1
ATOM 799 O O . PRO A 1 102 ? -9.385 -2.270 6.139 1.00 90.75 102 PRO A O 1
ATOM 802 N N . PHE A 1 103 ? -10.067 -0.198 5.598 1.00 92.81 103 PHE A N 1
ATOM 803 C CA . PHE A 1 103 ? -9.183 0.058 4.459 1.00 92.81 103 PHE A CA 1
ATOM 804 C C . PHE A 1 103 ? -8.010 0.997 4.775 1.00 92.81 103 PHE A C 1
ATOM 806 O O . PHE A 1 103 ? -7.286 1.392 3.864 1.00 92.81 103 PHE A O 1
ATOM 813 N N . GLU A 1 104 ? -7.809 1.344 6.049 1.00 86.75 104 GLU A N 1
ATOM 814 C CA . GLU A 1 104 ? -6.767 2.277 6.483 1.00 86.75 104 GLU A CA 1
ATOM 815 C C . GLU A 1 104 ? -5.872 1.721 7.594 1.00 86.75 104 GLU A C 1
ATOM 817 O O . GLU A 1 104 ? -6.269 0.907 8.438 1.00 86.75 104 GLU A O 1
ATOM 822 N N . GLY A 1 105 ? -4.636 2.229 7.629 1.00 89.31 105 GLY A N 1
ATOM 823 C CA . GLY A 1 105 ? -3.640 1.864 8.630 1.00 89.31 105 GLY A CA 1
ATOM 824 C C . GLY A 1 105 ? -3.450 0.350 8.708 1.00 89.31 105 GLY A C 1
ATOM 825 O O . GLY A 1 105 ? -3.505 -0.354 7.710 1.00 89.31 105 GLY A O 1
ATOM 826 N N . LYS A 1 106 ? -3.275 -0.193 9.916 1.00 92.88 106 LYS A N 1
ATOM 827 C CA . LYS A 1 106 ? -3.083 -1.643 10.081 1.00 92.88 106 LYS A CA 1
ATOM 828 C C . LYS A 1 106 ? -4.342 -2.478 9.808 1.00 92.88 106 LYS A C 1
ATOM 830 O O . LYS A 1 106 ? -4.225 -3.691 9.670 1.00 92.88 106 LYS A O 1
ATOM 835 N N . ALA A 1 107 ? -5.534 -1.874 9.763 1.00 93.38 107 ALA A N 1
ATOM 836 C CA . ALA A 1 107 ? -6.775 -2.611 9.516 1.00 93.38 107 ALA A CA 1
ATOM 837 C C . ALA A 1 107 ? -6.809 -3.206 8.100 1.00 93.38 107 ALA A C 1
ATOM 839 O O . ALA A 1 107 ? -7.232 -4.351 7.930 1.00 93.38 107 ALA A O 1
ATOM 840 N N . GLU A 1 108 ? -6.261 -2.480 7.123 1.00 95.06 108 GLU A N 1
ATOM 841 C CA . GLU A 1 108 ? -6.209 -2.902 5.719 1.00 95.06 108 GLU A CA 1
ATOM 842 C C . GLU A 1 108 ? -5.442 -4.223 5.528 1.00 95.06 108 GLU A C 1
ATOM 844 O O . GLU A 1 108 ? -5.728 -4.984 4.609 1.00 95.06 108 GLU A O 1
ATOM 849 N N . ARG A 1 109 ? -4.500 -4.552 6.426 1.00 97.31 109 ARG A N 1
ATOM 850 C CA . ARG A 1 109 ? -3.742 -5.810 6.378 1.00 97.31 109 ARG A CA 1
ATOM 851 C C . ARG A 1 109 ? -4.652 -7.032 6.507 1.00 97.31 109 ARG A C 1
ATOM 853 O O . ARG A 1 109 ? -4.360 -8.073 5.924 1.00 97.31 109 ARG A O 1
ATOM 860 N N . LEU A 1 110 ? -5.765 -6.913 7.242 1.00 97.06 110 LEU A N 1
ATOM 861 C CA . LEU A 1 110 ? -6.772 -7.973 7.332 1.00 97.06 110 LEU A CA 1
ATOM 862 C C . LEU A 1 110 ? -7.535 -8.113 6.012 1.00 97.06 110 LEU A C 1
ATOM 864 O O . LEU A 1 110 ? -7.711 -9.233 5.540 1.00 97.06 110 LEU A O 1
ATOM 868 N N . VAL A 1 111 ? -7.948 -6.995 5.404 1.00 97.38 111 VAL A N 1
ATOM 869 C CA . VAL A 1 111 ? -8.590 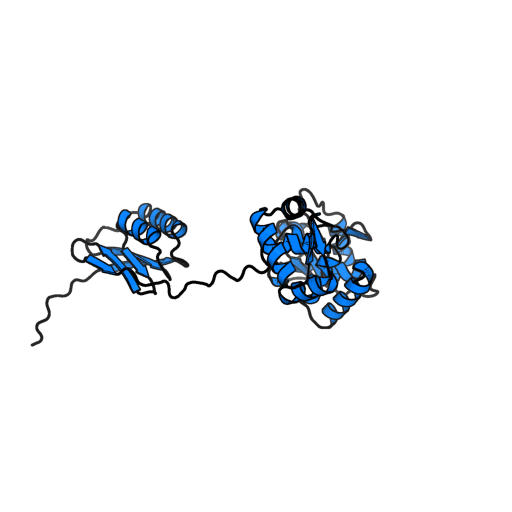-6.980 4.076 1.00 97.38 111 VAL A CA 1
ATOM 870 C C . VAL A 1 111 ? -7.667 -7.619 3.039 1.00 97.38 111 VAL A C 1
ATOM 872 O O . VAL A 1 111 ? -8.090 -8.498 2.291 1.00 97.38 111 VAL A O 1
ATOM 875 N N . ARG A 1 112 ? -6.380 -7.263 3.064 1.00 97.56 112 ARG A N 1
ATOM 876 C CA . ARG A 1 112 ? -5.351 -7.870 2.221 1.00 97.56 112 ARG A CA 1
ATOM 877 C C . ARG A 1 112 ? -5.252 -9.376 2.431 1.00 97.56 112 ARG A C 1
ATOM 879 O O . ARG A 1 112 ? -5.273 -10.116 1.458 1.00 97.56 112 ARG A O 1
ATOM 886 N N . ALA A 1 113 ? -5.164 -9.836 3.680 1.00 97.31 113 ALA A N 1
ATOM 887 C CA . ALA A 1 113 ? -5.071 -11.262 3.990 1.00 97.31 113 ALA A CA 1
ATOM 888 C C . ALA A 1 113 ? -6.288 -12.051 3.476 1.00 97.31 113 ALA A C 1
ATOM 890 O O . ALA A 1 113 ? -6.118 -13.144 2.941 1.00 97.31 113 ALA A O 1
ATOM 891 N N . LEU A 1 114 ? -7.494 -11.480 3.580 1.00 97.38 114 LEU A N 1
ATOM 892 C CA . LEU A 1 114 ? -8.705 -12.070 3.006 1.00 97.38 114 LEU A CA 1
ATOM 893 C C . LEU A 1 114 ? -8.624 -12.176 1.478 1.00 97.38 114 LEU A C 1
ATOM 895 O O . LEU A 1 114 ? -8.949 -13.222 0.932 1.00 97.38 114 LEU A O 1
ATOM 899 N N . LEU A 1 115 ? -8.176 -11.123 0.790 1.00 97.62 115 LEU A N 1
ATOM 900 C CA . LEU A 1 115 ? -8.086 -11.098 -0.675 1.00 97.62 115 LEU A CA 1
ATOM 901 C C . LEU A 1 115 ? -6.927 -11.934 -1.244 1.00 97.62 115 LEU A C 1
ATOM 903 O O . LEU A 1 115 ? -6.989 -12.341 -2.400 1.00 97.62 115 LEU A O 1
ATOM 907 N N . LEU A 1 116 ? -5.874 -12.185 -0.460 1.00 96.31 116 LEU A N 1
ATOM 908 C CA . LEU A 1 116 ? -4.762 -13.059 -0.853 1.00 96.31 116 LEU A CA 1
ATOM 909 C C . LEU A 1 116 ? -5.139 -14.549 -0.820 1.00 96.31 116 LEU A C 1
ATOM 911 O O . LEU A 1 116 ? -4.558 -15.333 -1.564 1.00 96.31 116 LEU A O 1
ATOM 915 N N . GLU A 1 117 ? -6.087 -14.947 0.032 1.00 95.25 117 GLU A N 1
ATOM 916 C CA . GLU A 1 117 ? -6.596 -16.323 0.123 1.00 95.25 117 GLU A CA 1
ATOM 917 C C . GLU A 1 117 ? -8.141 -16.303 0.171 1.00 95.25 117 GLU A C 1
ATOM 919 O O . GLU A 1 117 ? -8.728 -16.603 1.218 1.00 95.25 117 GLU A O 1
ATOM 924 N N . PRO A 1 118 ? -8.814 -15.926 -0.936 1.00 95.31 118 PRO A N 1
ATOM 925 C CA . PRO A 1 118 ? -10.248 -15.623 -0.943 1.00 95.31 118 PRO A CA 1
ATOM 926 C C . PRO A 1 118 ? -11.139 -16.830 -0.626 1.00 95.31 118 PRO A C 1
ATOM 928 O O . PRO A 1 118 ? -12.182 -16.672 0.007 1.00 95.31 118 PRO A O 1
ATOM 931 N N . ASP A 1 119 ? -10.707 -18.036 -0.999 1.00 94.06 119 ASP A N 1
ATOM 932 C CA . ASP A 1 119 ? -11.453 -19.280 -0.766 1.00 94.06 119 ASP A CA 1
ATOM 933 C C . ASP A 1 119 ? -11.245 -19.852 0.644 1.00 94.06 119 ASP A C 1
ATOM 935 O O . ASP A 1 119 ? -11.916 -20.802 1.064 1.00 94.06 119 ASP A O 1
ATOM 939 N N . ARG A 1 120 ? -10.299 -19.294 1.407 1.00 94.50 120 ARG A N 1
ATOM 940 C CA . ARG A 1 120 ? -9.964 -19.801 2.732 1.00 94.50 120 ARG A CA 1
ATOM 941 C C . ARG A 1 120 ? -10.971 -19.321 3.768 1.00 94.50 120 ARG A C 1
ATOM 943 O O . ARG A 1 120 ? -11.263 -18.135 3.911 1.00 94.50 120 ARG A O 1
ATOM 950 N N . ARG A 1 121 ? -11.424 -20.260 4.601 1.00 95.12 121 ARG A N 1
ATOM 951 C CA . ARG A 1 121 ? -12.098 -19.938 5.861 1.00 95.12 121 ARG A CA 1
ATOM 952 C C . ARG A 1 121 ? -11.062 -19.673 6.947 1.00 95.12 121 ARG A C 1
ATOM 954 O O . ARG A 1 121 ? -10.169 -20.484 7.182 1.00 95.12 121 ARG A O 1
ATOM 961 N N . TRP A 1 122 ? -11.217 -18.554 7.635 1.00 96.25 122 TRP A N 1
ATOM 962 C CA . TRP A 1 122 ? -10.249 -18.045 8.592 1.00 96.25 122 TRP A CA 1
ATOM 963 C C . TRP A 1 122 ? -10.772 -18.076 10.022 1.00 96.25 122 TRP A C 1
ATOM 965 O O . TRP A 1 122 ? -11.908 -17.679 10.282 1.00 96.25 122 TRP A O 1
ATOM 975 N N . THR A 1 123 ? -9.927 -18.422 10.994 1.00 96.00 123 THR A N 1
ATOM 976 C CA . THR A 1 123 ? -10.206 -18.034 12.383 1.00 96.00 123 THR A CA 1
ATOM 977 C C . THR A 1 123 ? -9.778 -16.586 12.612 1.00 96.00 123 THR A C 1
ATOM 979 O O . THR A 1 123 ? -8.799 -16.101 12.042 1.00 96.00 123 THR A O 1
ATOM 982 N N . LEU A 1 124 ? -10.487 -15.870 13.490 1.00 94.25 124 LEU A N 1
ATOM 983 C CA . LEU A 1 124 ? -10.164 -14.468 13.764 1.00 94.25 124 LEU A CA 1
ATOM 984 C C . LEU A 1 124 ? -8.772 -14.303 14.402 1.00 94.25 124 LEU A C 1
ATOM 986 O O . LEU A 1 124 ? -8.092 -13.309 14.162 1.00 94.25 124 LEU A O 1
ATOM 990 N N . ARG A 1 125 ? -8.331 -15.294 15.190 1.00 95.69 125 ARG A N 1
ATOM 991 C CA . ARG A 1 125 ? -6.986 -15.316 15.785 1.00 95.69 125 ARG A CA 1
ATOM 992 C C . ARG A 1 125 ? -5.902 -15.496 14.725 1.00 95.69 125 ARG A C 1
ATOM 994 O O . ARG A 1 125 ? -4.878 -14.825 14.804 1.00 95.69 125 ARG A O 1
ATOM 1001 N N . GLU A 1 126 ? -6.121 -16.365 13.738 1.00 95.94 126 GLU A N 1
ATOM 1002 C CA . GLU A 1 126 ? -5.191 -16.530 12.616 1.00 95.94 126 GLU A CA 1
ATOM 1003 C C . GLU A 1 126 ? -5.088 -15.265 11.772 1.00 95.94 126 GLU A C 1
ATOM 1005 O O . GLU A 1 126 ? -3.970 -14.824 11.509 1.00 95.94 126 GLU A O 1
ATOM 1010 N N . LEU A 1 127 ? -6.224 -14.655 11.412 1.00 95.19 127 LEU A N 1
ATOM 1011 C CA . LEU A 1 127 ? -6.233 -13.393 10.668 1.00 95.19 127 LEU A CA 1
ATOM 1012 C C . LEU A 1 127 ? -5.503 -12.294 11.429 1.00 95.19 127 LEU A C 1
ATOM 1014 O O . LEU A 1 127 ? -4.650 -11.631 10.852 1.00 95.19 127 LEU A O 1
ATOM 1018 N N . ALA A 1 128 ? -5.784 -12.130 12.725 1.00 96.44 128 ALA A N 1
ATOM 1019 C CA . ALA A 1 128 ? -5.098 -11.143 13.554 1.00 96.44 128 ALA A CA 1
ATOM 1020 C C . ALA A 1 128 ? -3.576 -11.363 13.558 1.00 96.44 128 ALA A C 1
ATOM 1022 O O . ALA A 1 128 ? -2.810 -10.415 13.394 1.00 96.44 128 ALA A O 1
ATOM 1023 N N . ARG A 1 129 ? -3.141 -12.624 13.689 1.00 97.50 129 ARG A N 1
ATOM 1024 C CA . ARG A 1 129 ? -1.723 -12.997 13.701 1.00 97.50 129 ARG A CA 1
ATOM 1025 C C . ARG A 1 129 ? -1.039 -12.712 12.364 1.00 97.50 129 ARG A C 1
ATOM 1027 O O . ARG A 1 129 ? 0.015 -12.090 12.370 1.00 97.50 129 ARG A O 1
ATOM 1034 N N . ILE A 1 130 ? -1.609 -13.157 11.242 1.00 95.94 130 ILE A N 1
ATOM 1035 C CA . ILE A 1 130 ? -1.012 -12.950 9.909 1.00 95.94 130 ILE A CA 1
ATOM 1036 C C . ILE A 1 130 ? -1.037 -11.472 9.522 1.00 95.94 130 ILE A C 1
ATOM 1038 O O . ILE A 1 130 ? -0.057 -10.969 8.987 1.00 95.94 130 ILE A O 1
ATOM 1042 N N . ALA A 1 131 ? -2.112 -10.757 9.857 1.00 95.69 131 ALA A N 1
ATOM 1043 C CA . ALA A 1 131 ? -2.205 -9.325 9.612 1.00 95.69 131 ALA A CA 1
ATOM 1044 C C . ALA A 1 131 ? -1.307 -8.488 10.551 1.00 95.69 131 ALA A C 1
ATOM 1046 O O . ALA A 1 131 ? -1.132 -7.293 10.323 1.00 95.69 131 ALA A O 1
ATOM 1047 N N . GLY A 1 132 ? -0.736 -9.076 11.610 1.00 96.38 132 GLY A N 1
ATOM 1048 C CA . GLY A 1 132 ? 0.080 -8.351 12.589 1.00 96.38 132 GLY A CA 1
ATOM 1049 C C . GLY A 1 132 ? -0.718 -7.316 13.394 1.00 96.38 132 GLY A C 1
ATOM 1050 O O . GLY A 1 132 ? -0.211 -6.235 13.704 1.00 96.38 132 GLY A O 1
ATOM 1051 N N . ILE A 1 133 ? -1.980 -7.624 13.711 1.00 96.31 133 ILE A N 1
ATOM 1052 C CA . ILE A 1 133 ? -2.900 -6.735 14.431 1.00 96.31 133 ILE A CA 1
ATOM 1053 C C . ILE A 1 133 ? -3.449 -7.365 15.709 1.00 96.31 133 ILE A C 1
ATOM 1055 O O . ILE A 1 133 ? -3.413 -8.577 15.906 1.00 96.31 133 ILE A O 1
ATOM 1059 N N . SER A 1 134 ? -3.998 -6.531 16.595 1.00 96.56 134 SER A N 1
ATOM 1060 C CA . SER A 1 134 ? -4.659 -7.027 17.801 1.00 96.56 134 SER A CA 1
ATOM 1061 C C . SER A 1 134 ? -5.956 -7.765 17.463 1.00 96.56 134 SER A C 1
ATOM 1063 O O . SER A 1 134 ? -6.663 -7.422 16.512 1.00 96.56 134 SER A O 1
ATOM 1065 N N . LEU A 1 135 ? -6.321 -8.742 18.297 1.00 96.00 135 LEU A N 1
ATOM 1066 C CA . LEU A 1 135 ? -7.579 -9.478 18.142 1.00 96.00 135 LEU A CA 1
ATOM 1067 C C . LEU A 1 135 ? -8.805 -8.553 18.226 1.00 96.00 135 LEU A C 1
ATOM 1069 O O . LEU A 1 135 ? -9.789 -8.767 17.523 1.00 96.00 135 LEU A O 1
ATOM 1073 N N . GLY A 1 136 ? -8.733 -7.499 19.047 1.00 95.31 136 GLY A N 1
ATOM 1074 C CA . GLY A 1 136 ? -9.778 -6.478 19.129 1.00 95.31 136 GLY A CA 1
ATOM 1075 C C . GLY A 1 136 ? -9.941 -5.694 17.824 1.00 95.31 136 GLY A C 1
ATOM 1076 O O . GLY A 1 136 ? -11.071 -5.485 17.384 1.00 95.31 136 GLY A O 1
ATOM 1077 N N . LEU A 1 137 ? -8.832 -5.317 17.167 1.00 94.31 137 LEU A N 1
ATOM 1078 C CA . LEU A 1 137 ? -8.889 -4.660 15.860 1.00 94.31 137 LEU A CA 1
ATOM 1079 C C . LEU A 1 137 ? -9.449 -5.611 14.798 1.00 94.31 137 LEU A C 1
ATOM 1081 O O . LEU A 1 137 ? -10.356 -5.224 14.072 1.00 94.31 137 LEU A O 1
ATOM 1085 N N . ALA A 1 138 ? -8.986 -6.864 14.768 1.00 95.62 138 ALA A N 1
ATOM 1086 C CA . ALA A 1 138 ? -9.513 -7.874 13.854 1.00 95.62 138 ALA A CA 1
ATOM 1087 C C . ALA A 1 138 ? -11.025 -8.089 14.039 1.00 95.62 138 ALA A C 1
ATOM 1089 O O . ALA A 1 138 ? -11.765 -8.135 13.059 1.00 95.62 138 ALA A O 1
ATOM 1090 N N . SER A 1 139 ? -11.500 -8.167 15.289 1.00 94.25 139 SER A N 1
ATOM 1091 C CA . SER A 1 139 ? -12.927 -8.302 15.609 1.00 94.25 139 SER A CA 1
ATOM 1092 C C . SER A 1 139 ? -13.738 -7.137 15.054 1.00 94.25 139 SER A C 1
ATOM 1094 O O . SER A 1 139 ? -14.698 -7.357 14.317 1.00 94.25 139 SER A O 1
ATOM 1096 N N . MET A 1 140 ? -13.298 -5.908 15.328 1.00 94.31 140 MET A N 1
ATOM 1097 C CA . MET A 1 140 ? -13.940 -4.689 14.840 1.00 94.31 140 MET A CA 1
ATOM 1098 C C . MET A 1 140 ? -14.002 -4.652 13.306 1.00 94.31 140 MET A C 1
ATOM 1100 O O . MET A 1 140 ? -15.094 -4.534 12.755 1.00 94.31 140 MET A O 1
ATOM 1104 N N . VAL A 1 141 ? -12.872 -4.870 12.621 1.00 95.12 141 VAL A N 1
ATOM 1105 C CA . VAL A 1 141 ? -12.805 -4.910 11.148 1.00 95.12 141 VAL A CA 1
ATOM 1106 C C . VAL A 1 141 ? -13.732 -5.990 10.588 1.00 95.12 141 VAL A C 1
ATOM 1108 O O . VAL A 1 141 ? -14.486 -5.730 9.657 1.00 95.12 141 VAL A O 1
ATOM 1111 N N . SER A 1 142 ? -13.741 -7.188 11.182 1.00 94.81 142 SER A N 1
ATOM 1112 C CA . SER A 1 142 ? -14.613 -8.279 10.732 1.00 94.81 142 SER A CA 1
ATOM 1113 C C . SER A 1 142 ? -16.102 -7.967 10.891 1.00 94.81 142 SER A C 1
ATOM 1115 O O . SER A 1 142 ? -16.907 -8.475 10.120 1.00 94.81 142 SER A O 1
ATOM 1117 N N . THR A 1 143 ? -16.488 -7.175 11.900 1.00 94.38 143 THR A N 1
ATOM 1118 C CA . THR A 1 143 ? -17.872 -6.710 12.076 1.00 94.38 143 THR A CA 1
ATOM 1119 C C . THR A 1 143 ? -18.234 -5.709 10.998 1.00 94.38 143 THR A C 1
ATOM 1121 O O . THR A 1 143 ? -19.212 -5.942 10.307 1.00 94.38 143 THR A O 1
ATOM 1124 N N . ILE A 1 144 ? -17.396 -4.694 10.766 1.00 94.00 144 ILE A N 1
ATOM 1125 C CA . ILE A 1 144 ? -17.651 -3.699 9.717 1.00 94.00 144 ILE A CA 1
ATOM 1126 C C . ILE A 1 144 ? -17.785 -4.369 8.347 1.00 94.00 144 ILE A C 1
ATOM 1128 O O . ILE A 1 144 ? -18.753 -4.129 7.635 1.00 94.00 144 ILE A O 1
ATOM 1132 N N . LEU A 1 145 ? -16.860 -5.265 7.992 1.00 95.00 145 LEU A N 1
ATOM 1133 C CA . LEU A 1 145 ? -16.933 -5.989 6.721 1.00 95.00 145 LEU A CA 1
ATOM 1134 C C . LEU A 1 145 ? -18.192 -6.869 6.616 1.00 95.00 145 LEU A C 1
ATOM 1136 O O . LEU A 1 145 ? -18.701 -7.064 5.515 1.00 95.00 145 LEU A O 1
ATOM 1140 N N . ALA A 1 146 ? -18.685 -7.421 7.731 1.00 93.81 146 ALA A N 1
ATOM 1141 C CA . ALA A 1 146 ? -19.904 -8.229 7.742 1.00 93.81 146 ALA A CA 1
ATOM 1142 C C . ALA A 1 146 ? -21.158 -7.359 7.587 1.00 93.81 146 ALA A C 1
ATOM 1144 O O . ALA A 1 146 ? -22.045 -7.714 6.816 1.00 93.81 146 ALA A O 1
ATOM 1145 N N . ASP A 1 147 ? -21.198 -6.202 8.252 1.00 93.38 147 ASP A N 1
ATOM 1146 C CA . ASP A 1 147 ? -22.286 -5.224 8.142 1.00 93.38 147 ASP A CA 1
ATOM 1147 C C . ASP A 1 147 ? -22.370 -4.637 6.720 1.00 93.38 147 ASP A C 1
ATOM 1149 O O . ASP A 1 147 ? -23.455 -4.347 6.225 1.00 93.38 147 ASP A O 1
ATOM 1153 N N . MET A 1 148 ? -21.230 -4.538 6.026 1.00 91.00 148 MET A N 1
ATOM 1154 C CA . MET A 1 148 ? -21.147 -4.187 4.601 1.00 91.00 148 MET A CA 1
ATOM 1155 C C . MET A 1 148 ? -21.518 -5.345 3.654 1.00 91.00 148 MET A C 1
ATOM 1157 O O . MET A 1 148 ? -21.511 -5.164 2.439 1.00 91.00 148 MET A O 1
ATOM 1161 N N . GLY A 1 149 ? -21.794 -6.547 4.172 1.00 93.25 149 GLY A N 1
ATOM 1162 C CA . GLY A 1 149 ? -22.110 -7.729 3.363 1.00 93.25 149 GLY A CA 1
ATOM 1163 C C . GLY A 1 149 ? -20.923 -8.313 2.585 1.00 93.25 149 GLY A C 1
ATOM 1164 O O . GLY A 1 149 ? -21.124 -9.070 1.639 1.00 93.25 149 GLY A O 1
ATOM 1165 N N . LEU A 1 150 ? -19.682 -7.980 2.960 1.00 95.06 150 LEU A N 1
ATOM 1166 C CA . LEU A 1 150 ? -18.467 -8.422 2.262 1.00 95.06 150 LEU A CA 1
ATOM 1167 C C . LEU A 1 150 ? -17.921 -9.747 2.807 1.00 95.06 150 LEU A C 1
ATOM 1169 O O . LEU A 1 150 ? -17.265 -10.493 2.081 1.00 95.06 150 LEU A O 1
ATOM 1173 N N . VAL A 1 151 ? -18.200 -10.071 4.070 1.00 96.19 151 VAL A N 1
ATOM 1174 C CA . VAL A 1 151 ? -17.781 -11.324 4.719 1.00 96.19 151 VAL A CA 1
ATOM 1175 C C . VAL A 1 151 ? -18.938 -11.956 5.486 1.00 96.19 151 VAL A C 1
ATOM 1177 O O . VAL A 1 151 ? -19.820 -11.263 5.988 1.00 96.19 151 VAL A O 1
ATOM 1180 N N . ALA A 1 152 ? -18.904 -13.277 5.642 1.00 94.81 152 ALA A N 1
ATOM 1181 C CA . ALA A 1 152 ? -19.826 -14.018 6.490 1.00 94.81 152 ALA A CA 1
ATOM 1182 C C . ALA A 1 152 ? -19.120 -14.537 7.742 1.00 94.81 152 ALA A C 1
ATOM 1184 O O . ALA A 1 152 ? -18.028 -15.113 7.686 1.00 94.81 152 ALA A O 1
ATOM 1185 N N . LYS A 1 153 ? -19.778 -14.351 8.889 1.00 92.69 153 LYS A N 1
ATOM 1186 C CA . LYS A 1 153 ? -19.360 -14.911 10.175 1.00 92.69 153 LYS A CA 1
ATOM 1187 C C . LYS A 1 153 ? -20.101 -16.219 10.425 1.00 92.69 153 LYS A C 1
ATOM 1189 O O . LYS A 1 153 ? -21.326 -16.253 10.489 1.00 92.69 153 LYS A O 1
ATOM 1194 N N . HIS A 1 154 ? -19.347 -17.287 10.630 1.00 87.69 154 HIS A N 1
ATOM 1195 C CA . HIS A 1 154 ? -19.849 -18.606 10.992 1.00 87.69 154 HIS A CA 1
ATOM 1196 C C . HIS A 1 154 ? -19.259 -19.047 12.332 1.00 87.69 154 HIS A C 1
ATOM 1198 O O . HIS A 1 154 ? -18.229 -18.540 12.775 1.00 87.69 154 HIS A O 1
ATOM 1204 N N . ARG A 1 155 ? -19.854 -20.073 12.957 1.00 82.25 155 ARG A N 1
ATOM 1205 C CA . ARG A 1 155 ? -19.278 -20.698 14.166 1.00 82.25 155 ARG A CA 1
ATOM 1206 C C . ARG A 1 155 ? -17.840 -21.186 13.945 1.00 82.25 155 ARG A C 1
ATOM 1208 O O . ARG A 1 155 ? -17.031 -21.131 14.861 1.00 82.25 155 ARG A O 1
ATOM 1215 N N . ALA A 1 156 ? -17.537 -21.642 12.728 1.00 78.38 156 ALA A N 1
ATOM 1216 C CA . ALA A 1 156 ? -16.230 -22.165 12.340 1.00 78.38 156 ALA A CA 1
ATOM 1217 C C . ALA A 1 156 ? -15.220 -21.088 11.893 1.00 78.38 156 ALA A C 1
ATOM 1219 O O . ALA A 1 156 ? -14.077 -21.430 11.613 1.00 78.38 156 ALA A O 1
ATOM 1220 N N . GLY A 1 157 ? -15.615 -19.813 11.788 1.00 88.75 157 GLY A N 1
ATOM 1221 C CA . GLY A 1 157 ? -14.720 -18.740 11.351 1.00 88.75 157 GLY A CA 1
ATOM 1222 C C . GLY A 1 157 ? -15.368 -17.715 10.422 1.00 88.75 157 GLY A C 1
ATOM 1223 O O . GLY A 1 157 ? -16.587 -17.651 10.284 1.00 88.75 157 GLY A O 1
ATOM 1224 N N . LEU A 1 158 ? -14.523 -16.908 9.794 1.00 94.38 158 LEU A N 1
ATOM 1225 C CA . LEU A 1 158 ? -14.858 -15.863 8.837 1.00 94.38 158 LEU A CA 1
ATOM 1226 C C . LEU A 1 158 ? -14.579 -16.362 7.414 1.00 94.38 158 LEU A C 1
ATOM 1228 O O . LEU A 1 158 ? -13.530 -16.961 7.175 1.00 94.38 158 LEU A O 1
ATOM 1232 N N . SER A 1 159 ? -15.479 -16.104 6.472 1.00 95.50 159 SER A N 1
ATOM 1233 C CA . SER A 1 159 ? -15.248 -16.351 5.042 1.00 95.50 159 SER A CA 1
ATOM 1234 C C . SER A 1 159 ? -15.614 -15.131 4.213 1.00 95.50 159 SER A C 1
ATOM 1236 O O . SER A 1 159 ? -16.563 -14.415 4.533 1.00 95.50 159 SER A O 1
ATOM 1238 N N . LEU A 1 160 ? -14.852 -14.900 3.151 1.00 96.00 160 LEU A N 1
ATOM 1239 C CA . LEU A 1 160 ? -15.089 -13.827 2.197 1.00 96.00 160 LEU A CA 1
ATOM 1240 C C . LEU A 1 160 ? -16.284 -14.181 1.298 1.00 96.00 160 LEU A C 1
ATOM 1242 O O . LEU A 1 160 ? -16.359 -15.299 0.799 1.00 96.00 160 LEU A O 1
ATOM 1246 N N . LEU A 1 161 ? -17.239 -13.259 1.134 1.00 94.94 161 LEU A N 1
ATOM 1247 C CA . LEU A 1 161 ? -18.445 -13.492 0.324 1.00 94.94 161 LEU A CA 1
ATOM 1248 C C . LEU A 1 161 ? -18.238 -13.113 -1.140 1.00 94.94 161 LEU A C 1
ATOM 1250 O O . LEU A 1 161 ? -18.619 -13.857 -2.037 1.00 94.94 161 LEU A O 1
ATOM 1254 N N . SER A 1 162 ? -17.643 -11.944 -1.376 1.00 91.31 162 SER A N 1
ATOM 1255 C CA . SER A 1 162 ? -17.336 -11.455 -2.717 1.00 91.31 162 SER A CA 1
ATOM 1256 C C . SER A 1 162 ? -15.964 -10.784 -2.715 1.00 91.31 162 SER A C 1
ATOM 1258 O O . SER A 1 162 ? -15.841 -9.634 -2.280 1.00 91.31 162 SER A O 1
ATOM 1260 N N . PRO A 1 163 ? -14.924 -11.481 -3.202 1.00 96.12 163 PRO A N 1
ATOM 1261 C CA . PRO A 1 163 ? -13.599 -10.891 -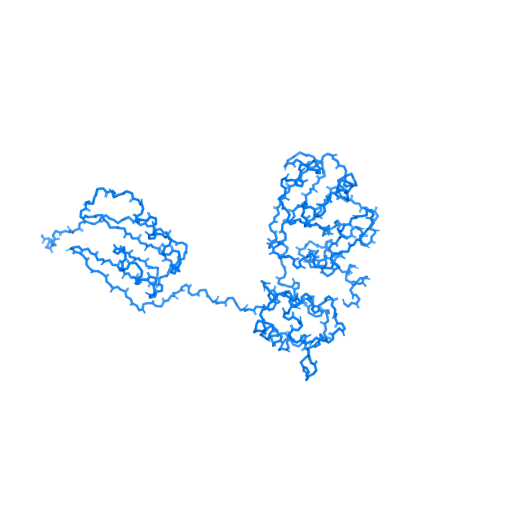3.356 1.00 96.12 163 PRO A CA 1
ATOM 1262 C C . PRO A 1 163 ? -13.616 -9.653 -4.257 1.00 96.12 163 PRO A C 1
ATOM 1264 O O . PRO A 1 163 ? -13.036 -8.626 -3.908 1.00 96.12 163 PRO A O 1
ATOM 1267 N N . LYS A 1 164 ? -14.387 -9.711 -5.351 1.00 95.19 164 LYS A N 1
ATOM 1268 C CA . LYS A 1 164 ? -14.592 -8.593 -6.275 1.00 95.19 164 LYS A CA 1
ATOM 1269 C C . LYS A 1 164 ? -15.142 -7.357 -5.574 1.00 95.19 164 LYS A C 1
ATOM 1271 O O . LYS A 1 164 ? -14.534 -6.296 -5.666 1.00 95.19 164 LYS A O 1
ATOM 1276 N N . ALA A 1 165 ? -16.256 -7.494 -4.851 1.00 95.12 165 ALA A N 1
ATOM 1277 C CA . ALA A 1 165 ? -16.871 -6.358 -4.171 1.00 95.12 165 ALA A CA 1
ATOM 1278 C C . ALA A 1 165 ? -15.942 -5.781 -3.094 1.00 95.12 165 ALA A C 1
ATOM 1280 O O . ALA A 1 165 ? -15.848 -4.562 -2.959 1.00 95.12 165 ALA A O 1
ATOM 1281 N N . LEU A 1 166 ? -15.214 -6.635 -2.361 1.00 96.81 166 LEU A N 1
ATOM 1282 C CA . LEU A 1 166 ? -14.258 -6.179 -1.352 1.00 96.81 166 LEU A CA 1
ATOM 1283 C C . LEU A 1 166 ? -13.111 -5.384 -1.985 1.00 96.81 166 LEU A C 1
ATOM 1285 O O . LEU A 1 166 ? -12.767 -4.320 -1.476 1.00 96.81 166 LEU A O 1
ATOM 1289 N N . LEU A 1 167 ? -12.549 -5.871 -3.094 1.00 96.94 167 LEU A N 1
ATOM 1290 C CA . LEU A 1 167 ? -11.493 -5.170 -3.821 1.00 96.94 167 LEU A CA 1
ATOM 1291 C C . LEU A 1 167 ? -11.990 -3.847 -4.403 1.00 96.94 167 LEU A C 1
ATOM 1293 O O . LEU A 1 167 ? -11.352 -2.828 -4.178 1.00 96.94 167 LEU A O 1
ATOM 1297 N N . GLU A 1 168 ? -13.133 -3.841 -5.092 1.00 93.44 168 GLU A N 1
ATOM 1298 C CA . GLU A 1 168 ? -13.721 -2.623 -5.668 1.00 93.44 168 GLU A CA 1
ATOM 1299 C C . GLU A 1 168 ? -14.019 -1.577 -4.585 1.00 93.44 168 GLU A C 1
ATOM 1301 O O . GLU A 1 168 ? -13.740 -0.395 -4.778 1.00 93.44 168 GLU A O 1
ATOM 1306 N N . THR A 1 169 ? -14.503 -2.008 -3.416 1.00 94.00 169 THR A N 1
ATOM 1307 C CA . THR A 1 169 ? -14.710 -1.116 -2.267 1.00 94.00 169 THR A CA 1
ATOM 1308 C C . THR A 1 169 ? -13.382 -0.591 -1.720 1.00 94.00 169 THR A C 1
ATOM 1310 O O . THR A 1 169 ? -13.257 0.601 -1.454 1.00 94.00 169 THR A O 1
ATOM 1313 N N . TRP A 1 170 ? -12.366 -1.449 -1.581 1.00 95.56 170 TRP A N 1
ATOM 1314 C CA . TRP A 1 170 ? -11.053 -1.026 -1.093 1.00 95.56 170 TRP A CA 1
ATOM 1315 C C . TRP A 1 170 ? -10.402 -0.015 -2.041 1.00 95.56 170 TRP A C 1
ATOM 1317 O O . TRP A 1 170 ? -9.868 0.997 -1.589 1.00 95.56 170 TRP A O 1
ATOM 1327 N N . THR A 1 171 ? -10.511 -0.231 -3.352 1.00 93.69 171 THR A N 1
ATOM 1328 C CA . THR A 1 171 ? -9.980 0.672 -4.378 1.00 93.69 171 THR A CA 1
ATOM 1329 C C . THR A 1 171 ? -10.507 2.099 -4.240 1.00 93.69 171 THR A C 1
ATOM 1331 O O . THR A 1 171 ? -9.745 3.033 -4.454 1.00 93.69 171 THR A O 1
ATOM 1334 N N . GLN A 1 172 ? -11.759 2.295 -3.817 1.00 89.12 172 GLN A N 1
ATOM 1335 C CA . GLN A 1 172 ? -12.335 3.636 -3.626 1.00 89.12 172 GLN A CA 1
ATOM 1336 C C . GLN A 1 172 ? -11.647 4.449 -2.518 1.00 89.12 172 GLN A C 1
ATOM 1338 O O . GLN A 1 172 ? -11.722 5.674 -2.519 1.00 89.12 172 GLN A O 1
ATOM 1343 N N . SER A 1 173 ? -11.006 3.781 -1.557 1.00 87.75 173 SER A N 1
ATOM 1344 C CA . SER A 1 173 ? -10.260 4.412 -0.459 1.00 87.75 173 SER A CA 1
ATOM 1345 C C . SER A 1 173 ? -8.742 4.279 -0.622 1.00 87.75 173 SER A C 1
ATOM 1347 O O . SER A 1 173 ? -7.985 4.779 0.211 1.00 87.75 173 SER A O 1
ATOM 1349 N N . TYR A 1 174 ? -8.281 3.576 -1.659 1.00 92.38 174 TYR A N 1
ATOM 1350 C CA . TYR A 1 174 ? -6.865 3.348 -1.900 1.00 92.38 174 TYR A CA 1
ATOM 1351 C C . TYR A 1 174 ? -6.232 4.556 -2.590 1.00 92.38 174 TYR A C 1
ATOM 1353 O O . TYR A 1 174 ? -6.742 5.065 -3.584 1.00 92.38 174 TYR A O 1
ATOM 1361 N N . ASP A 1 175 ? -5.081 4.982 -2.077 1.00 89.69 175 ASP A N 1
ATOM 1362 C CA . ASP A 1 175 ? -4.294 6.052 -2.673 1.00 89.69 175 ASP A CA 1
ATOM 1363 C C . ASP A 1 175 ? -2.816 5.669 -2.661 1.00 89.69 175 ASP A C 1
ATOM 1365 O O . ASP A 1 175 ? -2.184 5.591 -1.600 1.00 89.69 175 ASP A O 1
ATOM 1369 N N . LEU A 1 176 ? -2.261 5.462 -3.856 1.00 89.62 176 LEU A N 1
ATOM 1370 C CA . LEU A 1 176 ? -0.841 5.200 -4.064 1.00 89.62 176 LEU A CA 1
ATOM 1371 C C . LEU A 1 176 ? 0.057 6.263 -3.404 1.00 89.62 176 LEU A C 1
ATOM 1373 O O . LEU A 1 176 ? 1.136 5.931 -2.911 1.00 89.62 176 LEU A O 1
ATOM 1377 N N . ARG A 1 177 ? -0.392 7.526 -3.331 1.00 87.31 177 ARG A N 1
ATOM 1378 C CA . ARG A 1 177 ? 0.374 8.667 -2.790 1.00 87.31 177 ARG A CA 1
ATOM 1379 C C . ARG A 1 177 ? 0.611 8.583 -1.284 1.00 87.31 177 ARG A C 1
ATOM 1381 O O . ARG A 1 177 ? 1.404 9.357 -0.753 1.00 87.31 177 ARG A O 1
ATOM 1388 N N . ARG A 1 178 ? -0.035 7.639 -0.586 1.00 90.62 178 ARG A N 1
ATOM 1389 C CA . ARG A 1 178 ? 0.319 7.290 0.799 1.00 90.62 178 ARG A CA 1
ATOM 1390 C C . ARG A 1 178 ? 1.775 6.826 0.896 1.00 90.62 178 ARG A C 1
ATOM 1392 O O . ARG A 1 178 ? 2.416 7.075 1.912 1.00 90.62 178 ARG A O 1
ATOM 1399 N N . SER A 1 179 ? 2.289 6.179 -0.151 1.00 89.81 179 SER A N 1
ATOM 1400 C CA . SER A 1 179 ? 3.704 5.833 -0.284 1.00 89.81 179 SER A CA 1
ATOM 1401 C C . SER A 1 179 ? 4.461 7.050 -0.804 1.00 89.81 179 SER A C 1
ATOM 1403 O O . SER A 1 179 ? 4.283 7.455 -1.954 1.00 89.81 179 SER A O 1
ATOM 1405 N N . ALA A 1 180 ? 5.313 7.635 0.038 1.00 90.56 180 ALA A N 1
ATOM 1406 C CA . ALA A 1 180 ? 6.220 8.693 -0.395 1.00 90.56 180 ALA A CA 1
ATOM 1407 C C . ALA A 1 180 ? 7.145 8.163 -1.498 1.00 90.56 180 ALA A C 1
ATOM 1409 O O . ALA A 1 180 ? 7.499 6.986 -1.497 1.00 90.56 180 ALA A O 1
ATOM 1410 N N . PHE A 1 181 ? 7.552 9.011 -2.438 1.00 92.81 181 PHE A N 1
ATOM 1411 C CA . PHE A 1 181 ? 8.407 8.574 -3.535 1.00 92.81 181 PHE A CA 1
ATOM 1412 C C . PHE A 1 181 ? 9.390 9.648 -3.973 1.00 92.81 181 PHE A C 1
ATOM 1414 O O . PHE A 1 181 ? 9.153 10.846 -3.810 1.00 92.81 181 PHE A O 1
ATOM 1421 N N . CYS A 1 182 ? 10.483 9.186 -4.570 1.00 92.88 182 CYS A N 1
ATOM 1422 C CA . CYS A 1 182 ? 11.464 10.010 -5.255 1.00 92.88 182 CYS A CA 1
ATOM 1423 C C . CYS A 1 182 ? 11.425 9.700 -6.752 1.00 92.88 182 CYS A C 1
ATOM 1425 O O . CYS A 1 182 ? 11.131 8.574 -7.166 1.00 92.88 182 CYS A O 1
ATOM 1427 N N . ILE A 1 183 ? 11.741 10.707 -7.562 1.00 94.94 183 ILE A N 1
ATOM 1428 C CA . ILE A 1 183 ? 11.904 10.553 -9.004 1.00 94.94 183 ILE A CA 1
ATOM 1429 C C . ILE A 1 183 ? 13.386 10.704 -9.317 1.00 94.94 183 ILE A C 1
ATOM 1431 O O . ILE A 1 183 ? 13.995 11.711 -8.963 1.00 94.94 183 ILE A O 1
ATOM 1435 N N . TYR A 1 184 ? 13.931 9.719 -10.017 1.00 96.81 184 TYR A N 1
ATOM 1436 C CA . TYR A 1 184 ? 15.264 9.761 -10.593 1.00 96.81 184 TYR A CA 1
ATOM 1437 C C . TYR A 1 184 ? 15.196 9.633 -12.114 1.00 96.81 184 TYR A C 1
ATOM 1439 O O . TYR A 1 184 ? 14.149 9.346 -12.704 1.00 96.81 184 TYR A O 1
ATOM 1447 N N . ARG A 1 185 ? 16.338 9.824 -12.762 1.00 98.00 185 ARG A N 1
ATOM 1448 C CA . ARG A 1 185 ? 16.533 9.674 -14.197 1.00 98.00 185 ARG A CA 1
ATOM 1449 C C . ARG A 1 185 ? 17.797 8.880 -14.500 1.00 98.00 185 ARG A C 1
ATOM 1451 O O . ARG A 1 185 ? 18.716 8.809 -13.689 1.00 98.00 185 ARG A O 1
ATOM 1458 N N . SER A 1 186 ? 17.840 8.251 -15.668 1.00 97.75 186 SER A N 1
ATOM 1459 C CA . SER A 1 186 ? 19.043 7.584 -16.165 1.00 97.75 186 SER A CA 1
ATOM 1460 C C . SER A 1 186 ? 19.155 7.696 -17.682 1.00 97.75 186 SER A C 1
ATOM 1462 O O . SER A 1 186 ? 18.156 7.786 -18.401 1.00 97.75 186 SER A O 1
ATOM 1464 N N . TRP A 1 187 ? 20.392 7.687 -18.175 1.00 97.31 187 TRP A N 1
ATOM 1465 C CA . TRP A 1 187 ? 20.694 7.498 -19.597 1.00 97.31 187 TRP A CA 1
ATOM 1466 C C . TRP A 1 187 ? 20.630 6.028 -20.017 1.00 97.31 187 TRP A C 1
ATOM 1468 O O . TRP A 1 187 ? 20.623 5.746 -21.210 1.00 97.31 187 TRP A O 1
ATOM 1478 N N . ALA A 1 188 ? 20.591 5.106 -19.052 1.00 97.31 188 ALA A N 1
ATOM 1479 C CA . ALA A 1 188 ? 20.392 3.694 -19.319 1.00 97.31 188 ALA A CA 1
ATOM 1480 C C . ALA A 1 188 ? 18.943 3.414 -19.744 1.00 97.31 188 ALA A C 1
ATOM 1482 O O . ALA A 1 188 ? 17.993 4.018 -19.234 1.00 97.31 188 ALA A O 1
ATOM 1483 N N . GLU A 1 189 ? 18.781 2.454 -20.648 1.00 96.62 189 GLU A N 1
ATOM 1484 C CA . GLU A 1 189 ? 17.474 1.925 -21.027 1.00 96.62 189 GLU A CA 1
ATOM 1485 C C . GLU A 1 189 ? 16.872 1.109 -19.878 1.00 96.62 189 GLU A C 1
ATOM 1487 O O . GLU A 1 189 ? 17.589 0.563 -19.032 1.00 96.62 189 GLU A O 1
ATOM 1492 N N . VAL A 1 190 ? 15.545 0.966 -19.861 1.00 96.31 190 VAL A N 1
ATOM 1493 C CA . VAL A 1 190 ? 14.857 0.304 -18.742 1.00 96.31 190 VAL A CA 1
ATOM 1494 C C . VAL A 1 190 ? 15.363 -1.127 -18.511 1.00 96.31 190 VAL A C 1
ATOM 1496 O O . VAL A 1 190 ? 15.574 -1.526 -17.370 1.00 96.31 190 VAL A O 1
ATOM 1499 N N . ALA A 1 191 ? 15.640 -1.878 -19.581 1.00 94.38 191 ALA A N 1
ATOM 1500 C CA . ALA A 1 191 ? 16.175 -3.238 -19.485 1.00 94.38 191 ALA A CA 1
ATOM 1501 C C . ALA A 1 191 ? 17.555 -3.295 -18.799 1.00 94.38 191 ALA A C 1
ATOM 1503 O O . ALA A 1 191 ? 17.853 -4.247 -18.083 1.00 94.38 191 ALA A O 1
ATOM 1504 N N . GLN A 1 192 ? 18.393 -2.269 -18.980 1.00 96.31 192 GLN A N 1
ATOM 1505 C CA . GLN A 1 192 ? 19.704 -2.193 -18.330 1.00 96.31 192 GLN A CA 1
ATOM 1506 C C . GLN A 1 192 ? 19.566 -1.870 -16.839 1.00 96.31 192 GLN A C 1
ATOM 1508 O O . GLN A 1 192 ? 20.294 -2.431 -16.023 1.00 96.31 192 GLN A O 1
ATOM 1513 N N . ILE A 1 193 ? 18.624 -0.992 -16.478 1.00 96.94 193 ILE A N 1
ATOM 1514 C CA . ILE A 1 193 ? 18.312 -0.685 -15.073 1.00 96.94 193 ILE A CA 1
ATOM 1515 C C . ILE A 1 193 ? 17.775 -1.936 -14.373 1.00 96.94 193 ILE A C 1
ATOM 1517 O O . ILE A 1 193 ? 18.216 -2.266 -13.277 1.00 96.94 193 ILE A O 1
ATOM 1521 N N . GLU A 1 194 ? 16.878 -2.676 -15.020 1.00 95.75 194 GLU A N 1
ATOM 1522 C CA . GLU A 1 194 ? 16.363 -3.934 -14.482 1.00 95.75 194 GLU A CA 1
ATOM 1523 C C . GLU A 1 194 ? 17.427 -5.013 -14.340 1.00 95.75 194 GLU A C 1
ATOM 1525 O O . GLU A 1 194 ? 17.420 -5.727 -13.346 1.00 95.75 194 GLU A O 1
ATOM 1530 N N . ALA A 1 195 ? 18.368 -5.118 -15.279 1.00 95.31 195 ALA A N 1
ATOM 1531 C CA . ALA A 1 195 ? 19.484 -6.047 -15.140 1.00 95.31 195 ALA A CA 1
ATOM 1532 C C . ALA A 1 195 ? 20.343 -5.726 -13.904 1.00 95.31 195 ALA A C 1
ATOM 1534 O O . ALA A 1 195 ? 20.809 -6.639 -13.226 1.00 95.31 195 ALA A O 1
ATOM 1535 N N . ARG A 1 196 ? 20.530 -4.442 -13.565 1.00 95.25 196 ARG A N 1
ATOM 1536 C CA . ARG A 1 196 ? 21.186 -4.042 -12.306 1.00 95.25 196 ARG A CA 1
ATOM 1537 C C . ARG A 1 196 ? 20.318 -4.393 -11.098 1.00 95.25 196 ARG A C 1
ATOM 1539 O O . ARG A 1 196 ? 20.828 -4.957 -10.139 1.00 95.25 196 ARG A O 1
ATOM 1546 N N . LEU A 1 197 ? 19.012 -4.131 -11.177 1.00 94.06 197 LEU A N 1
ATOM 1547 C CA . LEU A 1 197 ? 18.057 -4.427 -10.108 1.00 94.06 197 LEU A CA 1
ATOM 1548 C C . LEU A 1 197 ? 17.975 -5.931 -9.800 1.00 94.06 197 LEU A C 1
ATOM 1550 O O . LEU A 1 197 ? 18.003 -6.309 -8.638 1.00 94.06 197 LEU A O 1
ATOM 1554 N N . ALA A 1 198 ? 17.958 -6.794 -10.818 1.00 92.50 198 ALA A N 1
ATOM 1555 C CA . ALA A 1 198 ? 17.962 -8.251 -10.664 1.00 92.50 198 ALA A C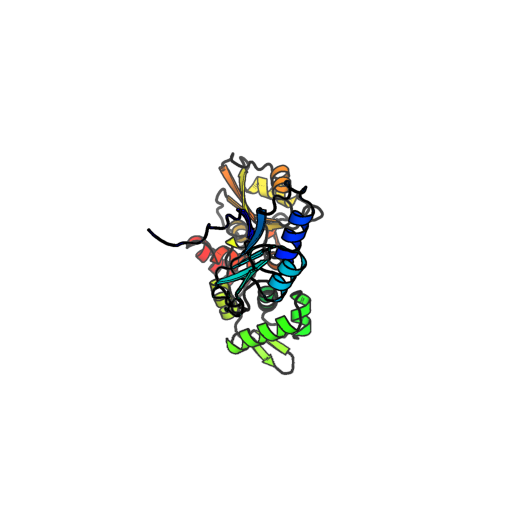A 1
ATOM 1556 C C . ALA A 1 198 ? 19.211 -8.775 -9.932 1.00 92.50 198 ALA A C 1
ATOM 1558 O O . ALA A 1 198 ? 19.144 -9.784 -9.236 1.00 92.50 198 ALA A O 1
ATOM 1559 N N . ASN A 1 199 ? 20.340 -8.072 -10.059 1.00 90.31 199 ASN A N 1
ATOM 1560 C CA . ASN A 1 199 ? 21.578 -8.381 -9.342 1.00 90.31 199 ASN A CA 1
ATOM 1561 C C . ASN A 1 199 ? 21.678 -7.672 -7.979 1.00 90.31 199 ASN A C 1
ATOM 1563 O O . ASN A 1 199 ? 22.624 -7.922 -7.232 1.00 90.31 199 ASN A O 1
ATOM 1567 N N . TYR A 1 200 ? 20.729 -6.791 -7.644 1.00 87.69 200 TYR A N 1
ATOM 1568 C CA . TYR A 1 200 ? 20.740 -6.038 -6.397 1.00 87.69 200 TYR A CA 1
ATOM 1569 C C . TYR A 1 200 ? 20.166 -6.883 -5.246 1.00 87.69 200 TYR A C 1
ATOM 1571 O O . TYR A 1 200 ? 18.977 -7.235 -5.263 1.00 87.69 200 TYR A O 1
ATOM 1579 N N . PRO A 1 201 ? 20.974 -7.219 -4.223 1.00 78.81 201 PRO A N 1
ATOM 1580 C CA . PRO A 1 201 ? 20.563 -8.147 -3.179 1.00 78.81 201 PRO A CA 1
ATOM 1581 C C . PRO A 1 201 ? 19.453 -7.554 -2.302 1.00 78.81 201 PRO A C 1
ATOM 1583 O O . PRO A 1 201 ? 19.616 -6.494 -1.702 1.00 78.81 201 PRO A O 1
ATOM 1586 N N . GLN A 1 202 ? 18.341 -8.279 -2.148 1.00 73.38 202 GLN A N 1
ATOM 1587 C CA . GLN A 1 202 ? 17.214 -7.851 -1.300 1.00 73.38 202 GLN A CA 1
ATOM 1588 C C . GLN A 1 202 ? 17.564 -7.822 0.202 1.00 73.38 202 GLN A C 1
ATOM 1590 O O . GLN A 1 202 ? 16.956 -7.083 0.973 1.00 73.38 202 GLN A O 1
ATOM 1595 N N . ALA A 1 203 ? 18.568 -8.588 0.637 1.00 66.06 203 ALA A N 1
ATOM 1596 C CA . ALA A 1 203 ? 19.121 -8.539 1.990 1.00 66.06 203 ALA A CA 1
ATOM 1597 C C . ALA A 1 203 ? 20.659 -8.470 1.918 1.00 66.06 203 ALA A C 1
ATOM 1599 O O . ALA A 1 203 ? 21.247 -9.271 1.193 1.00 66.06 203 ALA A O 1
ATOM 1600 N N . PRO A 1 204 ? 21.331 -7.546 2.636 1.00 61.84 204 PRO A N 1
ATOM 1601 C CA . PRO A 1 204 ? 20.795 -6.489 3.505 1.00 61.84 204 PRO A CA 1
ATOM 1602 C C . PRO A 1 204 ? 20.282 -5.249 2.740 1.00 61.84 204 PRO A C 1
ATOM 1604 O O . PRO A 1 204 ? 19.913 -4.266 3.375 1.00 61.84 204 PRO A O 1
ATOM 1607 N N . GLY A 1 205 ? 20.266 -5.281 1.400 1.00 61.97 205 GLY A N 1
ATOM 1608 C CA . GLY A 1 205 ? 19.964 -4.125 0.547 1.00 61.97 205 GLY A CA 1
ATOM 1609 C C . GLY A 1 205 ? 18.539 -3.576 0.649 1.00 61.97 205 GLY A C 1
ATOM 1610 O O . GLY A 1 205 ? 18.317 -2.446 0.242 1.00 61.97 205 GLY A O 1
ATOM 1611 N N . GLY A 1 206 ? 17.589 -4.302 1.240 1.00 79.00 206 GLY A N 1
ATOM 1612 C CA . GLY A 1 206 ? 16.195 -3.887 1.415 1.00 79.00 206 GLY A CA 1
ATOM 1613 C C . GLY A 1 206 ? 15.281 -4.499 0.354 1.00 79.00 206 GLY A C 1
ATOM 1614 O O . GLY A 1 206 ? 15.632 -4.560 -0.826 1.00 79.00 206 GLY A O 1
ATOM 1615 N N . ALA A 1 207 ? 14.097 -4.957 0.773 1.00 91.38 207 ALA A N 1
ATOM 1616 C CA . ALA A 1 207 ? 13.174 -5.610 -0.144 1.00 91.38 207 ALA A CA 1
ATOM 1617 C C . ALA A 1 207 ? 12.639 -4.624 -1.188 1.00 91.38 207 ALA A C 1
ATOM 1619 O O . ALA A 1 207 ? 12.356 -3.457 -0.884 1.00 91.38 207 ALA A O 1
ATOM 1620 N N . TRP A 1 208 ? 12.484 -5.110 -2.415 1.00 95.06 208 TRP A N 1
ATOM 1621 C CA . TRP A 1 208 ? 11.964 -4.335 -3.533 1.00 95.06 208 TRP A CA 1
ATOM 1622 C C . TRP A 1 208 ? 11.056 -5.174 -4.422 1.00 95.06 208 TRP A C 1
ATOM 1624 O O . TRP A 1 208 ? 11.187 -6.395 -4.511 1.00 95.06 208 TRP A O 1
ATOM 1634 N N . ALA A 1 209 ? 10.134 -4.502 -5.104 1.00 97.25 209 ALA A N 1
ATOM 1635 C CA . ALA A 1 209 ? 9.304 -5.124 -6.123 1.00 97.25 209 ALA A CA 1
ATOM 1636 C C . ALA A 1 209 ? 8.843 -4.087 -7.148 1.00 97.25 209 ALA A C 1
ATOM 1638 O O . ALA A 1 209 ? 8.478 -2.965 -6.791 1.00 97.25 209 ALA A O 1
ATOM 1639 N N . LEU A 1 210 ? 8.829 -4.468 -8.422 1.00 98.00 210 LEU A N 1
ATOM 1640 C CA . LEU A 1 210 ? 8.261 -3.657 -9.493 1.00 98.00 210 LEU A CA 1
ATOM 1641 C C . LEU A 1 210 ? 6.748 -3.501 -9.296 1.00 98.00 210 LEU A C 1
ATOM 1643 O O . LEU A 1 210 ? 6.063 -4.455 -8.922 1.00 98.00 210 LEU A O 1
ATOM 1647 N N . THR A 1 211 ? 6.231 -2.309 -9.593 1.00 98.31 211 THR A N 1
ATOM 1648 C CA . THR A 1 211 ? 4.794 -1.988 -9.551 1.00 98.31 211 THR A CA 1
ATOM 1649 C C . THR A 1 211 ? 4.376 -1.165 -10.783 1.00 98.31 211 THR A C 1
ATOM 1651 O O . THR A 1 211 ? 5.188 -0.947 -11.687 1.00 98.31 211 THR A O 1
ATOM 1654 N N . LEU A 1 212 ? 3.109 -0.747 -10.862 1.00 97.62 212 LEU A N 1
ATOM 1655 C CA . LEU A 1 212 ? 2.501 0.009 -11.961 1.00 97.62 212 LEU A CA 1
ATOM 1656 C C . LEU A 1 212 ? 2.796 -0.631 -13.330 1.00 97.62 212 LEU A C 1
ATOM 1658 O O . LEU A 1 212 ? 2.858 -1.853 -13.464 1.00 97.62 212 LEU A O 1
ATOM 1662 N N . TRP A 1 213 ? 3.011 0.178 -14.366 1.00 95.62 213 TRP A N 1
ATOM 1663 C CA . TRP A 1 213 ? 3.389 -0.275 -15.706 1.00 95.62 213 TRP A CA 1
ATOM 1664 C C . TRP A 1 213 ? 4.614 -1.203 -15.723 1.00 95.62 213 TRP A C 1
ATOM 1666 O O . TRP A 1 213 ? 4.680 -2.079 -16.579 1.00 95.62 213 TRP A O 1
ATOM 1676 N N . SER A 1 214 ? 5.565 -1.071 -14.788 1.00 96.69 214 SER A N 1
ATOM 1677 C CA . SER A 1 214 ? 6.720 -1.977 -14.719 1.00 96.69 214 SER A CA 1
ATOM 1678 C C . SER A 1 214 ? 6.320 -3.379 -14.288 1.00 96.69 214 SER A C 1
ATOM 1680 O O . SER A 1 214 ? 6.736 -4.352 -14.911 1.00 96.69 214 SER A O 1
ATOM 1682 N N . GLY A 1 215 ? 5.500 -3.492 -13.243 1.00 96.31 215 GLY A N 1
ATOM 1683 C CA . GLY A 1 215 ? 4.961 -4.781 -12.814 1.00 96.31 215 GLY A CA 1
ATOM 1684 C C . GLY A 1 215 ? 4.019 -5.376 -13.862 1.00 96.31 215 GLY A C 1
ATOM 1685 O O . GLY A 1 215 ? 4.117 -6.558 -14.192 1.00 96.31 215 GLY A O 1
ATOM 1686 N N . ALA A 1 216 ? 3.158 -4.537 -14.447 1.00 95.56 216 ALA A N 1
ATOM 1687 C CA . ALA A 1 216 ? 2.217 -4.940 -15.486 1.00 95.56 216 ALA A CA 1
ATOM 1688 C C . ALA A 1 216 ? 2.928 -5.465 -16.737 1.00 95.56 216 ALA A C 1
ATOM 1690 O O . ALA A 1 216 ? 2.520 -6.499 -17.254 1.00 95.56 216 ALA A O 1
ATOM 1691 N N . TYR A 1 217 ? 4.015 -4.818 -17.174 1.00 95.44 217 TYR A N 1
ATOM 1692 C CA . TYR A 1 217 ? 4.835 -5.270 -18.300 1.00 95.44 217 TYR A CA 1
ATOM 1693 C C . TYR A 1 217 ? 5.282 -6.728 -18.127 1.00 95.44 217 TYR A C 1
ATOM 1695 O O . TYR A 1 217 ? 5.088 -7.544 -19.028 1.00 95.44 217 TYR A O 1
ATOM 1703 N N . HIS A 1 218 ? 5.813 -7.081 -16.951 1.00 94.69 218 HIS A N 1
ATOM 1704 C CA . HIS A 1 218 ? 6.309 -8.436 -16.687 1.00 94.69 218 HIS A CA 1
ATOM 1705 C C . HIS A 1 218 ? 5.199 -9.467 -16.501 1.00 94.69 218 HIS A C 1
ATOM 1707 O O . HIS A 1 218 ? 5.322 -10.584 -17.003 1.00 94.69 218 HIS A O 1
ATOM 1713 N N . LEU A 1 219 ? 4.115 -9.114 -15.803 1.00 93.62 219 LEU A N 1
ATOM 1714 C CA . LEU A 1 219 ? 3.011 -10.050 -15.580 1.00 93.62 219 LEU A CA 1
ATOM 1715 C C . LEU A 1 219 ? 2.182 -10.268 -16.851 1.00 93.62 219 LEU A C 1
ATOM 1717 O O . LEU A 1 219 ? 1.917 -11.408 -17.230 1.00 93.62 219 LEU A O 1
ATOM 1721 N N . LEU A 1 220 ? 1.783 -9.195 -17.537 1.00 93.44 220 LEU A N 1
ATOM 1722 C CA . LEU A 1 220 ? 0.940 -9.281 -18.732 1.00 93.44 220 LEU A CA 1
ATOM 1723 C C . LEU A 1 220 ? 1.719 -9.656 -19.997 1.00 93.44 220 LEU A C 1
ATOM 1725 O O . LEU A 1 220 ? 1.093 -10.177 -20.922 1.00 93.44 220 LEU A O 1
ATOM 1729 N N . GLN A 1 221 ? 3.050 -9.501 -19.989 1.00 89.19 221 GLN A N 1
ATOM 1730 C CA . GLN A 1 221 ? 3.945 -9.701 -21.135 1.00 89.19 221 GLN A CA 1
ATOM 1731 C C . GLN A 1 221 ? 3.650 -8.703 -22.263 1.00 89.19 221 GLN A C 1
ATOM 1733 O O . GLN A 1 221 ? 3.414 -9.095 -23.403 1.00 89.19 221 GLN A O 1
ATOM 1738 N N . GLU A 1 222 ? 3.622 -7.412 -21.923 1.00 87.19 222 GLU A N 1
ATOM 1739 C CA . GLU A 1 222 ? 3.367 -6.343 -22.896 1.00 87.19 222 GLU A CA 1
ATOM 1740 C C . GLU A 1 222 ? 4.471 -6.274 -23.964 1.00 87.19 222 GLU A C 1
ATOM 1742 O O . GLU A 1 222 ? 5.648 -6.499 -23.687 1.00 87.19 222 GLU A O 1
ATOM 1747 N N . GLU A 1 223 ? 4.090 -5.913 -25.189 1.00 79.81 223 GLU A N 1
ATOM 1748 C CA . GLU A 1 223 ? 5.002 -5.871 -26.342 1.00 79.81 223 GLU A CA 1
ATOM 1749 C C . GLU A 1 223 ? 5.875 -4.611 -26.383 1.00 79.81 223 GLU A C 1
ATOM 1751 O O . GLU A 1 223 ? 6.947 -4.609 -26.985 1.00 79.81 223 GLU A O 1
ATOM 1756 N N . SER A 1 224 ? 5.420 -3.528 -25.750 1.00 80.94 224 SER A N 1
ATOM 1757 C CA . SER A 1 224 ? 6.097 -2.234 -25.764 1.00 80.94 224 SER A CA 1
ATOM 1758 C C . SER A 1 224 ? 6.288 -1.696 -24.357 1.00 80.94 224 SER A C 1
ATOM 1760 O O . SER A 1 224 ? 5.490 -1.939 -23.448 1.00 80.94 224 SER A O 1
ATOM 1762 N N . ARG A 1 225 ? 7.370 -0.939 -24.189 1.00 84.44 225 ARG A N 1
ATOM 1763 C CA . ARG A 1 225 ? 7.777 -0.374 -22.915 1.00 84.44 225 ARG A CA 1
ATOM 1764 C C . ARG A 1 225 ? 8.148 1.090 -23.071 1.00 84.44 225 ARG A C 1
ATOM 1766 O O . ARG A 1 225 ? 9.071 1.434 -23.801 1.00 84.44 225 ARG A O 1
ATOM 1773 N N . ALA A 1 226 ? 7.451 1.947 -22.336 1.00 90.69 226 ALA A N 1
ATOM 1774 C CA . ALA A 1 226 ? 7.823 3.349 -22.210 1.00 90.69 226 ALA A CA 1
ATOM 1775 C C . ALA A 1 226 ? 9.150 3.495 -21.429 1.00 90.69 226 ALA A C 1
ATOM 1777 O O . ALA A 1 226 ? 9.442 2.645 -20.583 1.00 90.69 226 ALA A O 1
ATOM 1778 N N . PRO A 1 227 ? 9.929 4.575 -21.637 1.00 96.00 227 PRO A N 1
ATOM 1779 C CA . PRO A 1 227 ? 11.171 4.850 -20.906 1.00 96.00 227 PRO A CA 1
ATOM 1780 C C . PRO A 1 227 ? 10.879 5.324 -19.468 1.00 96.00 227 PRO A C 1
ATOM 1782 O O . PRO A 1 227 ? 11.276 6.405 -19.035 1.00 96.00 227 PRO A O 1
ATOM 1785 N N . ARG A 1 228 ? 10.127 4.517 -18.718 1.00 96.38 228 ARG A N 1
ATOM 1786 C CA . ARG A 1 228 ? 9.764 4.738 -17.322 1.00 96.38 228 ARG A CA 1
ATOM 1787 C C . ARG A 1 228 ? 9.777 3.424 -16.549 1.00 96.38 228 ARG A C 1
ATOM 1789 O O . ARG A 1 228 ? 9.368 2.386 -17.068 1.00 96.38 228 ARG A O 1
ATOM 1796 N N . LEU A 1 229 ? 10.213 3.478 -15.295 1.00 97.00 229 LEU A N 1
ATOM 1797 C CA . LEU A 1 229 ? 10.240 2.346 -14.374 1.00 97.00 229 LEU A CA 1
ATOM 1798 C C . LEU A 1 229 ? 9.653 2.754 -13.024 1.00 97.00 229 LEU A C 1
ATOM 1800 O O . LEU A 1 229 ? 9.950 3.839 -12.544 1.00 97.00 229 LEU A O 1
ATOM 1804 N N . ALA A 1 230 ? 8.838 1.899 -12.411 1.00 97.94 230 ALA A N 1
ATOM 1805 C CA . ALA A 1 230 ? 8.313 2.112 -11.066 1.00 97.94 230 ALA A CA 1
ATOM 1806 C C . ALA A 1 230 ? 8.558 0.889 -10.176 1.00 97.94 230 ALA A C 1
ATOM 1808 O O . ALA A 1 230 ? 8.315 -0.249 -10.592 1.00 97.94 230 ALA A O 1
ATOM 1809 N N . LEU A 1 231 ? 9.021 1.126 -8.949 1.00 98.12 231 LEU A N 1
ATOM 1810 C CA . LEU A 1 231 ? 9.195 0.084 -7.943 1.00 98.12 231 LEU A CA 1
ATOM 1811 C C . LEU A 1 231 ? 8.908 0.585 -6.529 1.00 98.12 231 LEU A C 1
ATOM 1813 O O . LEU A 1 231 ? 9.100 1.763 -6.227 1.00 98.12 231 LEU A O 1
ATOM 1817 N N . TYR A 1 232 ? 8.527 -0.340 -5.655 1.00 98.19 232 TYR A N 1
ATOM 1818 C CA . TYR A 1 232 ? 8.657 -0.160 -4.216 1.00 98.19 232 TYR A CA 1
ATOM 1819 C C . TYR A 1 232 ? 10.042 -0.575 -3.747 1.00 98.19 232 TYR A C 1
ATOM 1821 O O . TYR A 1 232 ? 10.586 -1.571 -4.225 1.00 98.19 232 TYR A O 1
ATOM 1829 N N . TYR A 1 233 ? 10.562 0.143 -2.757 1.00 96.50 233 TYR A N 1
ATOM 1830 C CA . TYR A 1 233 ? 11.821 -0.169 -2.103 1.00 96.50 233 TYR A CA 1
ATOM 1831 C C . TYR A 1 233 ? 11.787 0.219 -0.619 1.00 96.50 233 TYR A C 1
ATOM 1833 O O . TYR A 1 233 ? 11.438 1.343 -0.262 1.00 96.50 233 TYR A O 1
ATOM 1841 N N . GLN A 1 234 ? 12.139 -0.725 0.257 1.00 93.69 234 GLN A N 1
ATOM 1842 C CA . GLN A 1 234 ? 12.133 -0.521 1.713 1.00 93.69 234 GLN A CA 1
ATOM 1843 C C . GLN A 1 234 ? 13.424 0.105 2.267 1.00 93.69 234 GLN A C 1
ATOM 1845 O O . GLN A 1 234 ? 13.442 0.506 3.430 1.00 93.69 234 GLN A O 1
ATOM 1850 N N . GLY A 1 235 ? 14.499 0.174 1.474 1.00 90.56 235 GLY A N 1
ATOM 1851 C CA . GLY A 1 235 ? 15.772 0.768 1.892 1.00 90.56 235 GLY A CA 1
ATOM 1852 C C . GLY A 1 235 ? 15.855 2.282 1.662 1.00 90.56 235 GLY A C 1
ATOM 1853 O O . GLY A 1 235 ? 14.852 2.957 1.430 1.00 90.56 235 GLY A O 1
ATOM 1854 N N . GLN A 1 236 ? 17.076 2.819 1.736 1.00 89.88 236 GLN A N 1
ATOM 1855 C CA . GLN A 1 236 ? 17.355 4.239 1.495 1.00 89.88 236 GLN A CA 1
ATOM 1856 C C . GLN A 1 236 ? 17.475 4.505 -0.011 1.00 89.88 236 GLN A C 1
ATOM 1858 O O . GLN A 1 236 ? 18.379 3.946 -0.642 1.00 89.88 236 GLN A O 1
ATOM 1863 N N . PRO A 1 237 ? 16.590 5.318 -0.614 1.00 90.94 237 PRO A N 1
ATOM 1864 C CA . PRO A 1 237 ? 16.518 5.471 -2.066 1.00 90.94 237 PRO A CA 1
ATOM 1865 C C . PRO A 1 237 ? 17.828 5.981 -2.688 1.00 90.94 237 PRO A C 1
ATOM 1867 O O . PRO A 1 237 ? 18.122 5.645 -3.830 1.00 90.94 237 PRO A O 1
ATOM 1870 N N . GLU A 1 238 ? 18.663 6.699 -1.936 1.00 91.31 238 GLU A N 1
ATOM 1871 C CA . GLU A 1 238 ? 19.984 7.170 -2.361 1.00 91.31 238 GLU A CA 1
ATOM 1872 C C . GLU A 1 238 ? 20.981 6.023 -2.600 1.00 91.31 238 GLU A C 1
ATOM 1874 O O . GLU A 1 238 ? 21.769 6.069 -3.550 1.00 91.31 238 GLU A O 1
ATOM 1879 N N . HIS A 1 239 ? 20.934 4.968 -1.778 1.00 91.62 239 HIS A N 1
ATOM 1880 C CA . HIS A 1 239 ? 21.763 3.777 -1.980 1.00 91.62 239 HIS A CA 1
ATOM 1881 C C . HIS A 1 239 ? 21.343 3.041 -3.249 1.00 91.62 239 HIS A C 1
ATOM 1883 O O . HIS A 1 239 ? 22.184 2.722 -4.086 1.00 91.62 239 HIS A O 1
ATOM 1889 N N . LEU A 1 240 ? 20.036 2.846 -3.435 1.00 93.38 240 LEU A N 1
ATOM 1890 C CA . LEU A 1 240 ? 19.508 2.239 -4.652 1.00 93.38 240 LEU A CA 1
ATOM 1891 C C . LEU A 1 240 ? 19.858 3.076 -5.890 1.00 93.38 240 LEU A C 1
ATOM 1893 O O . LEU A 1 240 ? 20.261 2.528 -6.911 1.00 93.38 240 LEU A O 1
ATOM 1897 N N . ALA A 1 241 ? 19.743 4.403 -5.803 1.00 94.88 241 ALA A N 1
ATOM 1898 C CA . ALA A 1 241 ? 20.101 5.301 -6.893 1.00 94.88 241 ALA A CA 1
ATOM 1899 C C . ALA A 1 241 ? 21.578 5.170 -7.282 1.00 94.88 241 ALA A C 1
ATOM 1901 O O . ALA A 1 241 ? 21.887 5.109 -8.470 1.00 94.88 241 ALA A O 1
ATOM 1902 N N . THR A 1 242 ? 22.475 5.060 -6.300 1.00 94.25 242 THR A N 1
ATOM 1903 C CA . THR A 1 242 ? 23.909 4.856 -6.547 1.00 94.25 242 THR A CA 1
ATOM 1904 C C . THR A 1 242 ? 24.156 3.546 -7.290 1.00 94.25 242 THR A C 1
ATOM 1906 O O . THR A 1 242 ? 24.780 3.559 -8.346 1.00 94.25 242 THR A O 1
ATOM 1909 N N . GLU A 1 243 ? 23.600 2.437 -6.804 1.00 93.38 243 GLU A N 1
ATOM 1910 C CA . GLU A 1 243 ? 23.804 1.091 -7.366 1.00 93.38 243 GLU A CA 1
ATOM 1911 C C . GLU A 1 243 ? 23.192 0.927 -8.764 1.00 93.38 243 GLU A C 1
ATOM 1913 O O . GLU A 1 243 ? 23.748 0.274 -9.647 1.00 93.38 243 GLU A O 1
ATOM 1918 N N . LEU A 1 244 ? 22.050 1.570 -9.008 1.00 95.06 244 LEU A N 1
ATOM 1919 C CA . LEU A 1 244 ? 21.381 1.532 -10.306 1.00 95.06 244 LEU A CA 1
ATOM 1920 C C . LEU A 1 244 ? 21.904 2.599 -11.287 1.00 95.06 244 LEU A C 1
ATOM 1922 O O . LEU A 1 244 ? 21.452 2.635 -12.436 1.00 95.06 244 LEU A O 1
ATOM 1926 N N . HIS A 1 245 ? 22.876 3.423 -10.878 1.00 96.38 245 HIS A N 1
ATOM 1927 C CA . HIS A 1 245 ? 23.411 4.574 -11.618 1.00 96.38 245 HIS A CA 1
ATOM 1928 C C . HIS A 1 245 ? 22.300 5.546 -12.060 1.00 96.38 245 HIS A C 1
ATOM 1930 O O . HIS A 1 245 ? 22.129 5.851 -13.250 1.00 96.38 245 HIS A O 1
ATOM 1936 N N . LEU A 1 246 ? 21.503 5.990 -11.093 1.00 97.25 246 LEU A N 1
ATOM 1937 C CA . LEU A 1 246 ? 20.438 6.964 -11.277 1.00 97.25 246 LEU A CA 1
ATOM 1938 C C . LEU A 1 246 ? 20.915 8.359 -10.859 1.00 97.25 246 LEU A C 1
ATOM 1940 O O . LEU A 1 246 ? 21.648 8.528 -9.888 1.00 97.25 246 LEU A O 1
ATOM 1944 N N . SER A 1 247 ? 20.465 9.366 -11.595 1.00 96.44 247 SER A N 1
ATOM 1945 C CA . SER A 1 247 ? 20.682 10.785 -11.327 1.00 96.44 247 SER A CA 1
ATOM 1946 C C . SER A 1 247 ? 19.375 11.429 -10.845 1.00 96.44 247 SER A C 1
ATOM 1948 O O . SER A 1 247 ? 18.304 11.006 -11.277 1.00 96.44 247 SER A O 1
ATOM 1950 N N . PRO A 1 248 ? 19.407 12.460 -9.985 1.00 93.00 248 PRO A N 1
ATOM 1951 C CA . PRO A 1 248 ? 18.200 13.195 -9.598 1.00 93.00 248 PRO A CA 1
ATOM 1952 C C . PRO A 1 248 ? 17.486 13.879 -10.776 1.00 93.00 248 PRO A C 1
ATOM 1954 O O . PRO A 1 248 ? 16.266 14.025 -10.760 1.00 93.00 248 PRO A O 1
ATOM 1957 N N . ASP A 1 249 ? 18.224 14.307 -11.803 1.00 91.69 249 ASP A N 1
ATOM 1958 C CA . ASP A 1 249 ? 17.705 15.222 -12.822 1.00 91.69 249 ASP A CA 1
ATOM 1959 C C . ASP A 1 249 ? 18.155 14.929 -14.262 1.00 91.69 249 ASP A C 1
ATOM 1961 O O . ASP A 1 249 ? 17.526 15.452 -15.187 1.00 91.69 249 ASP A O 1
ATOM 1965 N N . GLN A 1 250 ? 19.142 14.053 -14.489 1.00 93.00 250 GLN A N 1
ATOM 1966 C CA . GLN A 1 250 ? 19.698 13.780 -15.821 1.00 93.00 250 GLN A CA 1
ATOM 1967 C C . GLN A 1 250 ? 19.341 12.396 -16.370 1.00 93.00 250 GLN A C 1
ATOM 1969 O O . GLN A 1 250 ? 19.551 11.371 -15.725 1.00 93.00 250 GLN A O 1
ATOM 1974 N N . GLY A 1 251 ? 18.859 12.354 -17.612 1.00 95.88 251 GLY A N 1
ATOM 1975 C CA . GLY A 1 251 ? 18.563 11.110 -18.322 1.00 95.88 251 GLY A CA 1
ATOM 1976 C C . GLY A 1 251 ? 17.241 11.144 -19.079 1.00 95.88 251 GLY A C 1
ATOM 1977 O O . GLY A 1 251 ? 16.451 12.077 -18.936 1.00 95.88 251 GLY A O 1
ATOM 1978 N N . LYS A 1 252 ? 17.009 10.107 -19.887 1.00 95.69 252 LYS A N 1
ATOM 1979 C CA . LYS A 1 252 ? 15.772 9.922 -20.666 1.00 95.69 252 LYS A CA 1
ATOM 1980 C C . LYS A 1 252 ? 14.796 8.966 -19.988 1.00 95.69 252 LYS A C 1
ATOM 1982 O O . LYS A 1 252 ? 13.590 9.163 -20.097 1.00 95.69 252 LYS A O 1
ATOM 1987 N N . THR A 1 253 ? 15.310 7.962 -19.280 1.00 97.88 253 THR A N 1
ATOM 1988 C CA . THR A 1 253 ? 14.487 7.004 -18.542 1.00 97.88 253 THR A CA 1
ATOM 1989 C C . THR A 1 253 ? 14.127 7.577 -17.183 1.00 97.88 253 THR A C 1
ATOM 1991 O O . THR A 1 253 ? 15.025 7.928 -16.422 1.00 97.88 253 THR A O 1
ATOM 1994 N N . VAL A 1 254 ? 12.837 7.650 -16.860 1.00 97.94 254 VAL A N 1
ATOM 1995 C CA . VAL A 1 254 ? 12.350 8.130 -15.555 1.00 97.94 254 VAL A CA 1
ATOM 1996 C C . VAL A 1 254 ? 12.154 6.951 -14.604 1.00 97.94 254 VAL A C 1
ATOM 1998 O O . VAL A 1 254 ? 11.512 5.968 -14.962 1.00 97.94 254 VAL A O 1
ATOM 2001 N N . VAL A 1 255 ? 12.675 7.035 -13.384 1.00 98.25 255 VAL A N 1
ATOM 2002 C CA . VAL A 1 255 ? 12.571 5.969 -12.380 1.00 98.25 255 VAL A CA 1
ATOM 2003 C C . VAL A 1 255 ? 11.856 6.493 -11.142 1.00 98.25 255 VAL A C 1
ATOM 2005 O O . VAL A 1 255 ? 12.345 7.397 -10.470 1.00 98.25 255 VAL A O 1
ATOM 2008 N N . PHE A 1 256 ? 10.699 5.914 -10.839 1.00 97.69 256 PHE A N 1
ATOM 2009 C CA . PHE A 1 256 ? 9.901 6.200 -9.654 1.00 97.69 256 PHE A CA 1
ATOM 2010 C C . PHE A 1 256 ? 10.231 5.174 -8.571 1.00 97.69 256 PHE A C 1
ATOM 2012 O O . PHE A 1 256 ? 9.981 3.977 -8.743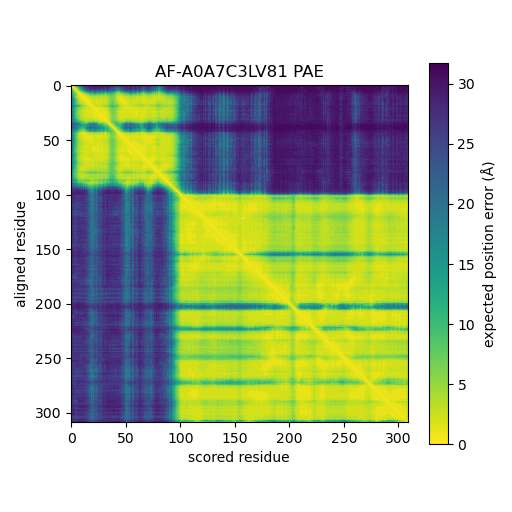 1.00 97.69 256 PHE A O 1
ATOM 2019 N N . VAL A 1 257 ? 10.794 5.645 -7.461 1.00 97.31 257 VAL A N 1
ATOM 2020 C CA . VAL A 1 257 ? 11.145 4.810 -6.308 1.00 97.31 257 VAL A CA 1
ATOM 2021 C C . VAL A 1 257 ? 10.209 5.166 -5.165 1.00 97.31 257 VAL A C 1
ATOM 2023 O O . VAL A 1 257 ? 10.340 6.229 -4.559 1.00 97.31 257 VAL A O 1
ATOM 2026 N N . PHE A 1 258 ? 9.253 4.286 -4.889 1.00 97.00 258 PHE A N 1
ATOM 2027 C CA . PHE A 1 258 ? 8.280 4.445 -3.816 1.00 97.00 258 PHE A CA 1
ATOM 2028 C C . PHE A 1 258 ? 8.791 3.793 -2.530 1.00 97.00 258 PHE A C 1
ATOM 2030 O O . PHE A 1 258 ? 9.166 2.621 -2.522 1.00 97.00 258 PHE A O 1
ATOM 2037 N N . HIS A 1 259 ? 8.729 4.520 -1.421 1.00 95.50 259 HIS A N 1
ATOM 2038 C CA . HIS A 1 259 ? 8.850 3.948 -0.089 1.00 95.50 259 HIS A CA 1
ATOM 2039 C C . HIS A 1 259 ? 7.468 3.445 0.359 1.00 95.50 259 HIS A C 1
ATOM 2041 O O . HIS A 1 259 ? 6.556 4.264 0.522 1.00 95.50 259 HIS A O 1
ATOM 2047 N N . PRO A 1 260 ? 7.267 2.124 0.528 1.00 95.31 260 PRO A N 1
ATOM 2048 C CA . PRO A 1 260 ? 5.955 1.584 0.854 1.00 95.31 260 PRO A CA 1
ATOM 2049 C C . PRO A 1 260 ? 5.510 2.081 2.232 1.00 95.31 260 PRO A C 1
ATOM 2051 O O . PRO A 1 260 ? 6.224 1.915 3.219 1.00 95.31 260 PRO A O 1
ATOM 2054 N N . TYR A 1 261 ? 4.309 2.658 2.319 1.00 93.75 261 TYR A N 1
ATOM 2055 C CA . TYR A 1 261 ? 3.778 3.161 3.595 1.00 93.75 261 TYR A CA 1
ATOM 2056 C C . TYR A 1 261 ? 3.487 2.047 4.617 1.00 93.75 261 TYR A C 1
ATOM 2058 O O . TYR A 1 261 ? 3.307 2.320 5.805 1.00 93.75 261 TYR A O 1
ATOM 2066 N N . ASP A 1 262 ? 3.401 0.799 4.156 1.00 95.31 262 ASP A N 1
ATOM 2067 C CA . ASP A 1 262 ? 3.224 -0.392 4.973 1.00 95.31 262 ASP A CA 1
ATOM 2068 C C . ASP A 1 262 ? 3.942 -1.585 4.318 1.00 95.31 262 ASP A C 1
ATOM 2070 O O . ASP A 1 262 ? 3.935 -1.749 3.099 1.00 95.31 262 ASP A O 1
ATOM 2074 N N . GLU A 1 263 ? 4.561 -2.455 5.119 1.00 93.50 263 GLU A N 1
ATOM 2075 C CA . GLU A 1 263 ? 5.271 -3.641 4.610 1.00 93.50 263 GLU A CA 1
ATOM 2076 C C . GLU A 1 263 ? 4.355 -4.620 3.853 1.00 93.50 263 GLU A C 1
ATOM 2078 O O . GLU A 1 263 ? 4.827 -5.403 3.028 1.00 93.50 263 GLU A O 1
ATOM 2083 N N . SER A 1 264 ? 3.041 -4.568 4.108 1.00 95.75 264 SER A N 1
ATOM 2084 C CA . SER A 1 264 ? 2.065 -5.462 3.490 1.00 95.75 264 SER A CA 1
ATOM 2085 C C . SER A 1 264 ? 1.884 -5.257 1.990 1.00 95.75 264 SER A C 1
ATOM 2087 O O . SER A 1 264 ? 1.391 -6.159 1.313 1.00 95.75 264 SER A O 1
ATOM 2089 N N . LEU A 1 265 ? 2.349 -4.130 1.441 1.00 97.12 265 LEU A N 1
ATOM 2090 C CA . LEU A 1 265 ? 2.363 -3.878 -0.002 1.00 97.12 265 LEU A CA 1
ATOM 2091 C C . LEU A 1 265 ? 3.263 -4.880 -0.744 1.00 97.12 265 LEU A C 1
ATOM 2093 O O . LEU A 1 265 ? 3.012 -5.194 -1.903 1.00 97.12 265 LEU A O 1
ATOM 2097 N N . LEU A 1 266 ? 4.277 -5.430 -0.068 1.00 96.56 266 LEU A N 1
ATOM 2098 C CA . LEU A 1 266 ? 5.190 -6.430 -0.629 1.00 96.56 266 LEU A CA 1
ATOM 2099 C C . LEU A 1 266 ? 4.806 -7.873 -0.270 1.00 96.56 266 LEU A C 1
ATOM 2101 O O . LEU A 1 266 ? 5.505 -8.815 -0.647 1.00 96.56 266 LEU A O 1
ATOM 2105 N N . TRP A 1 267 ? 3.705 -8.091 0.458 1.00 96.00 267 TRP A N 1
ATOM 2106 C CA . TRP A 1 267 ? 3.276 -9.447 0.796 1.00 96.00 267 TRP A CA 1
ATOM 2107 C C . TRP A 1 267 ? 2.936 -10.245 -0.451 1.00 96.00 267 TRP A C 1
ATOM 2109 O O . TRP A 1 267 ? 2.185 -9.788 -1.311 1.00 96.00 267 TRP A O 1
ATOM 2119 N N . LYS A 1 268 ? 3.466 -11.472 -0.504 1.00 95.56 268 LYS A N 1
ATOM 2120 C CA . LYS A 1 268 ? 3.301 -12.383 -1.642 1.00 95.56 268 LYS A CA 1
ATOM 2121 C C . LYS A 1 268 ? 3.777 -11.771 -2.967 1.00 95.56 268 LYS A C 1
ATOM 2123 O O . LYS A 1 268 ? 3.285 -12.172 -4.015 1.00 95.56 268 LYS A O 1
ATOM 2128 N N . ALA A 1 269 ? 4.720 -10.823 -2.932 1.00 95.06 269 ALA A N 1
ATOM 2129 C CA . ALA A 1 269 ? 5.460 -10.452 -4.129 1.00 95.06 269 ALA A CA 1
ATOM 2130 C C . ALA A 1 269 ? 6.081 -11.713 -4.754 1.00 95.06 269 ALA A C 1
ATOM 2132 O O . ALA A 1 269 ? 6.527 -12.620 -4.044 1.00 95.06 269 ALA A O 1
ATOM 2133 N N . THR A 1 270 ? 6.039 -11.789 -6.077 1.00 89.88 270 THR A N 1
ATOM 2134 C CA . THR A 1 270 ? 6.375 -12.990 -6.845 1.00 89.88 270 THR A CA 1
ATOM 2135 C C . THR A 1 270 ? 7.557 -12.729 -7.756 1.00 89.88 270 THR A C 1
ATOM 2137 O O . THR A 1 270 ? 7.667 -11.651 -8.344 1.00 89.88 270 THR A O 1
ATOM 2140 N N . GLU A 1 271 ? 8.405 -13.739 -7.919 1.00 89.88 271 GLU A N 1
ATOM 2141 C CA . GLU A 1 271 ? 9.444 -13.713 -8.941 1.00 89.88 271 GLU A CA 1
ATOM 2142 C C . GLU A 1 271 ? 8.803 -13.749 -10.337 1.00 89.88 271 GLU A C 1
ATOM 2144 O O . GLU A 1 271 ? 7.896 -14.534 -10.620 1.00 89.88 271 GLU A O 1
ATOM 2149 N N . ALA A 1 272 ? 9.265 -12.853 -11.197 1.00 86.50 272 ALA A N 1
ATOM 2150 C CA . ALA A 1 272 ? 8.931 -12.751 -12.604 1.00 86.50 272 ALA A CA 1
ATOM 2151 C C . ALA A 1 272 ? 10.161 -13.114 -13.455 1.00 86.50 272 ALA A C 1
ATOM 2153 O O . ALA A 1 272 ? 11.172 -13.613 -12.961 1.00 86.50 272 ALA A O 1
ATOM 2154 N N . ARG A 1 273 ? 10.085 -12.885 -14.770 1.00 79.62 273 ARG A N 1
ATOM 2155 C CA . ARG A 1 273 ? 11.211 -13.159 -15.676 1.00 79.62 273 ARG A CA 1
ATOM 2156 C C . ARG A 1 273 ? 12.464 -12.385 -15.248 1.00 79.62 273 ARG A C 1
ATOM 2158 O O . ARG A 1 273 ? 12.375 -11.290 -14.701 1.00 79.62 273 ARG A O 1
ATOM 2165 N N . ASN A 1 274 ? 13.630 -12.946 -15.567 1.00 82.31 274 ASN A N 1
ATOM 2166 C CA . ASN A 1 274 ? 14.942 -12.330 -15.342 1.00 82.31 274 ASN A CA 1
ATOM 2167 C C . ASN A 1 274 ? 15.257 -12.041 -13.862 1.00 82.31 274 ASN A C 1
ATOM 2169 O O . ASN A 1 274 ? 15.918 -11.048 -13.573 1.00 82.31 274 ASN A O 1
ATOM 2173 N N . HIS A 1 275 ? 14.780 -12.887 -12.940 1.00 85.94 275 HIS A N 1
ATOM 2174 C CA . HIS A 1 275 ? 14.999 -12.749 -11.490 1.00 85.94 275 HIS A CA 1
ATOM 2175 C C . HIS A 1 275 ? 14.492 -11.425 -10.902 1.00 85.94 275 HIS A C 1
ATOM 2177 O O . HIS A 1 275 ? 14.957 -10.956 -9.863 1.00 85.94 275 HIS A O 1
ATOM 2183 N N . LEU A 1 276 ? 13.521 -10.803 -11.570 1.00 93.38 276 LEU A N 1
ATOM 2184 C CA . LEU A 1 276 ? 12.873 -9.601 -11.073 1.00 93.38 276 LEU A CA 1
ATOM 2185 C C . LEU A 1 276 ? 11.749 -9.973 -10.118 1.00 93.38 276 LEU A C 1
ATOM 2187 O O . LEU A 1 276 ? 11.016 -10.925 -10.353 1.00 93.38 276 LEU A O 1
ATOM 2191 N N . THR A 1 277 ? 11.567 -9.193 -9.059 1.00 95.31 277 THR A N 1
ATOM 2192 C CA . THR A 1 277 ? 10.406 -9.332 -8.173 1.00 95.31 277 THR A CA 1
ATOM 2193 C C . THR A 1 277 ? 9.330 -8.331 -8.579 1.00 95.31 277 THR A C 1
ATOM 2195 O O . THR A 1 277 ? 9.623 -7.155 -8.794 1.00 95.31 277 THR A O 1
ATOM 2198 N N . VAL A 1 278 ? 8.080 -8.781 -8.670 1.00 97.12 278 VAL A N 1
ATOM 2199 C CA . VAL A 1 278 ? 6.902 -7.945 -8.944 1.00 97.12 278 VAL A CA 1
ATOM 2200 C C . VAL A 1 278 ? 5.945 -8.039 -7.760 1.00 97.12 278 VAL A C 1
ATOM 2202 O O . VAL A 1 278 ? 5.827 -9.095 -7.135 1.00 97.12 278 VAL A O 1
ATOM 2205 N N . VAL A 1 279 ? 5.267 -6.938 -7.422 1.00 98.25 279 VAL A N 1
ATOM 2206 C CA . VAL A 1 279 ? 4.234 -6.965 -6.378 1.00 98.25 279 VAL A CA 1
ATOM 2207 C C . VAL A 1 279 ? 3.136 -7.974 -6.728 1.00 98.25 279 VAL A C 1
ATOM 2209 O O . VAL A 1 279 ? 2.876 -8.249 -7.900 1.00 98.25 279 VAL A O 1
ATOM 2212 N N . HIS A 1 280 ? 2.463 -8.518 -5.713 1.00 97.81 280 HIS A N 1
ATOM 2213 C CA . HIS A 1 280 ? 1.348 -9.438 -5.940 1.00 97.81 280 HIS A CA 1
ATOM 2214 C C . HIS A 1 280 ? 0.286 -8.796 -6.863 1.00 97.81 280 HIS A C 1
ATOM 2216 O O . HIS A 1 280 ? 0.018 -7.601 -6.702 1.00 97.81 280 HIS A O 1
ATOM 2222 N N . PRO A 1 281 ? -0.391 -9.545 -7.760 1.00 97.75 281 PRO A N 1
ATOM 2223 C CA . PRO A 1 281 ? -1.416 -8.995 -8.657 1.00 97.75 281 PRO A CA 1
ATOM 2224 C C . PRO A 1 281 ? -2.498 -8.154 -7.960 1.00 97.75 281 PRO A C 1
ATOM 2226 O O . PRO A 1 281 ? -2.958 -7.160 -8.510 1.00 97.75 281 PRO A O 1
ATOM 2229 N N . LEU A 1 282 ? -2.850 -8.507 -6.717 1.00 97.94 282 LEU A N 1
ATOM 2230 C CA . LEU A 1 282 ? -3.727 -7.708 -5.848 1.00 97.94 282 LEU A CA 1
ATOM 2231 C C . LEU A 1 282 ? -3.191 -6.286 -5.620 1.00 97.94 282 LEU A C 1
ATOM 2233 O O . LEU A 1 282 ? -3.924 -5.316 -5.771 1.00 97.94 282 LEU A O 1
ATOM 2237 N N . GLN A 1 283 ? -1.918 -6.165 -5.238 1.00 98.38 283 GLN A N 1
ATOM 2238 C CA . GLN A 1 283 ? -1.282 -4.871 -5.014 1.00 98.38 283 GLN A CA 1
ATOM 2239 C C . GLN A 1 283 ? -1.120 -4.114 -6.333 1.00 98.38 283 GLN A C 1
ATOM 2241 O O . GLN A 1 283 ? -1.427 -2.929 -6.392 1.00 98.38 283 GLN A O 1
ATOM 2246 N N . LEU A 1 284 ? -0.717 -4.812 -7.400 1.00 98.12 284 LEU A N 1
ATOM 2247 C CA . LEU A 1 284 ? -0.567 -4.207 -8.719 1.00 98.12 284 LEU A CA 1
ATOM 2248 C C . LEU A 1 284 ? -1.882 -3.596 -9.220 1.00 98.12 284 LEU A C 1
ATOM 2250 O O . LEU A 1 284 ? -1.881 -2.504 -9.781 1.00 98.12 284 LEU A O 1
ATOM 2254 N N . TYR A 1 285 ? -3.000 -4.291 -8.998 1.00 98.12 285 TYR A N 1
ATOM 2255 C CA . TYR A 1 285 ? -4.330 -3.780 -9.308 1.00 98.12 285 TYR A CA 1
ATOM 2256 C C . TYR A 1 285 ? -4.637 -2.489 -8.545 1.00 98.12 285 TYR A C 1
ATOM 2258 O O . TYR A 1 285 ? -5.106 -1.529 -9.153 1.00 98.12 285 TYR A O 1
ATOM 2266 N N . LEU A 1 286 ? -4.376 -2.456 -7.232 1.00 98.06 286 LEU A N 1
ATOM 2267 C CA . LEU A 1 286 ? -4.611 -1.270 -6.404 1.00 98.06 286 LEU A CA 1
ATOM 2268 C C . LEU A 1 286 ? -3.784 -0.077 -6.903 1.00 98.06 286 LEU A C 1
ATOM 2270 O O . LEU A 1 286 ? -4.337 1.002 -7.092 1.00 98.06 286 LEU A O 1
ATOM 2274 N N . ASP A 1 287 ? -2.500 -0.297 -7.191 1.00 98.19 287 ASP A N 1
ATOM 2275 C CA . ASP A 1 287 ? -1.577 0.746 -7.653 1.00 98.19 287 ASP A CA 1
ATOM 2276 C C . ASP A 1 287 ? -2.005 1.347 -8.989 1.00 98.19 287 ASP A C 1
ATOM 2278 O O . ASP A 1 287 ? -2.125 2.564 -9.109 1.00 98.19 287 ASP A O 1
ATOM 2282 N N . LEU A 1 288 ? -2.305 0.494 -9.972 1.00 97.81 288 LEU A N 1
ATOM 2283 C CA . LEU A 1 288 ? -2.804 0.920 -11.282 1.00 97.81 288 LEU A CA 1
ATOM 2284 C C . LEU A 1 288 ? -4.183 1.593 -11.193 1.00 97.81 288 LEU A C 1
ATOM 2286 O O . LEU A 1 288 ? -4.523 2.420 -12.034 1.00 97.81 288 LEU A O 1
ATOM 2290 N N . SER A 1 289 ? -4.982 1.261 -10.176 1.00 96.25 289 SER A N 1
ATOM 2291 C CA . SER A 1 289 ? -6.308 1.857 -9.987 1.00 96.25 289 SER A CA 1
ATOM 2292 C C . SER A 1 289 ? -6.280 3.291 -9.450 1.00 96.25 289 SER A C 1
ATOM 2294 O O . SER A 1 289 ? -7.305 3.965 -9.491 1.00 96.25 289 SER A O 1
ATOM 2296 N N . SER A 1 290 ? -5.129 3.774 -8.970 1.00 92.31 290 SER A N 1
ATOM 2297 C CA . SER A 1 290 ? -4.923 5.188 -8.616 1.00 92.31 290 SER A CA 1
ATOM 2298 C C . SER A 1 290 ? -4.527 6.065 -9.815 1.00 92.31 290 SER A C 1
ATOM 2300 O O . SER A 1 290 ? -4.271 7.256 -9.633 1.00 92.31 290 SER A O 1
ATOM 2302 N N . GLY A 1 291 ? -4.428 5.471 -11.005 1.00 89.44 291 GLY A N 1
ATOM 2303 C CA . GLY A 1 291 ? -3.890 6.083 -12.211 1.00 89.44 291 GLY A CA 1
ATOM 2304 C C . GLY A 1 291 ? -4.917 6.653 -13.194 1.00 89.44 291 GLY A C 1
ATOM 2305 O O . GLY A 1 291 ? -6.090 6.848 -12.872 1.00 89.44 291 GLY A O 1
ATOM 2306 N N . ASP A 1 292 ? -4.451 6.921 -14.413 1.00 90.31 292 ASP A N 1
ATOM 2307 C CA . ASP A 1 292 ? -5.264 7.383 -15.542 1.00 90.31 292 ASP A CA 1
ATOM 2308 C C . ASP A 1 292 ? -6.043 6.249 -16.251 1.00 90.31 292 ASP A C 1
ATOM 2310 O O . ASP A 1 292 ? -6.066 5.096 -15.819 1.00 90.31 292 ASP A O 1
ATOM 2314 N N . GLU A 1 293 ? -6.722 6.563 -17.360 1.00 93.44 293 GLU A N 1
ATOM 2315 C CA . GLU A 1 293 ? -7.505 5.579 -18.121 1.00 93.44 293 GLU A CA 1
ATOM 2316 C C . GLU A 1 293 ? -6.672 4.404 -18.663 1.00 93.44 293 GLU A C 1
ATOM 2318 O O . GLU A 1 293 ? -7.178 3.278 -18.745 1.00 93.44 293 GLU A O 1
ATOM 2323 N N . GLU A 1 294 ? -5.406 4.632 -19.024 1.00 91.62 294 GLU A N 1
ATOM 2324 C CA . GLU A 1 294 ? -4.514 3.576 -19.501 1.00 91.62 294 GLU A CA 1
ATOM 2325 C C . GLU A 1 294 ? -4.138 2.639 -18.349 1.00 91.62 294 GLU A C 1
ATOM 2327 O O . GLU A 1 294 ? -4.188 1.412 -18.497 1.00 91.62 294 GLU A O 1
ATOM 2332 N N . GLU A 1 295 ? -3.829 3.203 -17.184 1.00 94.50 295 GLU A N 1
ATOM 2333 C CA . GLU A 1 295 ? -3.525 2.446 -15.971 1.00 94.50 295 GLU A CA 1
ATOM 2334 C C . GLU A 1 295 ? -4.748 1.660 -15.482 1.00 94.50 295 GLU A C 1
ATOM 2336 O O . GLU A 1 295 ? -4.641 0.460 -15.219 1.00 94.50 295 GLU A O 1
ATOM 2341 N N . LEU A 1 296 ? -5.942 2.260 -15.502 1.00 95.69 296 LEU A N 1
ATOM 2342 C CA . LEU A 1 296 ? -7.201 1.565 -15.215 1.00 95.69 296 LEU A CA 1
ATOM 2343 C C . LEU A 1 296 ? -7.461 0.406 -16.186 1.00 95.69 296 LEU A C 1
ATOM 2345 O O . LEU A 1 296 ? -7.991 -0.637 -15.787 1.00 95.69 296 LEU A O 1
ATOM 2349 N N . ARG A 1 297 ? -7.097 0.553 -17.466 1.00 95.69 297 ARG A N 1
ATOM 2350 C CA . ARG A 1 297 ? -7.192 -0.536 -18.449 1.00 95.69 297 ARG A CA 1
ATOM 2351 C C . ARG A 1 297 ? -6.227 -1.673 -18.109 1.00 95.69 297 ARG A C 1
ATOM 2353 O O . ARG A 1 297 ? -6.619 -2.839 -18.195 1.00 95.69 297 ARG A O 1
ATOM 2360 N N . LEU A 1 298 ? -4.996 -1.361 -17.700 1.00 96.00 298 LEU A N 1
ATOM 2361 C CA . LEU A 1 298 ? -4.036 -2.365 -17.231 1.00 96.00 298 LEU A CA 1
ATOM 2362 C C . LEU A 1 298 ? -4.532 -3.060 -15.956 1.00 96.00 298 LEU A C 1
ATOM 2364 O O . LEU A 1 298 ? -4.469 -4.287 -15.886 1.00 96.00 298 LEU A O 1
ATOM 2368 N N . ALA A 1 299 ? -5.096 -2.319 -14.997 1.00 96.81 299 ALA A N 1
ATOM 2369 C CA . ALA A 1 299 ? -5.656 -2.876 -13.765 1.00 96.81 299 ALA A CA 1
ATOM 2370 C C . ALA A 1 299 ? -6.718 -3.946 -14.067 1.00 96.81 299 ALA A C 1
ATOM 2372 O O . ALA A 1 299 ? -6.633 -5.068 -13.567 1.00 96.81 299 ALA A O 1
ATOM 2373 N N . ARG A 1 300 ? -7.676 -3.649 -14.958 1.00 96.00 300 ARG A N 1
ATOM 2374 C CA . ARG A 1 300 ? -8.716 -4.616 -15.364 1.00 96.00 300 ARG A CA 1
ATOM 2375 C C . ARG A 1 300 ? -8.116 -5.900 -15.936 1.00 96.00 300 ARG A C 1
ATOM 2377 O O . ARG A 1 300 ? -8.495 -6.982 -15.498 1.00 96.00 300 ARG A O 1
ATOM 2384 N N . ARG A 1 301 ? -7.127 -5.782 -16.830 1.00 96.69 301 ARG A N 1
ATOM 2385 C CA . ARG A 1 301 ? -6.423 -6.936 -17.417 1.00 96.69 301 ARG A CA 1
ATOM 2386 C C . ARG A 1 301 ? -5.680 -7.760 -16.362 1.00 96.69 301 ARG A C 1
ATOM 2388 O O . ARG A 1 301 ? -5.700 -8.987 -16.427 1.00 96.69 301 ARG A O 1
ATOM 2395 N N . VAL A 1 302 ? -5.039 -7.106 -15.387 1.00 96.38 302 VAL A N 1
ATOM 2396 C CA . VAL A 1 302 ? -4.382 -7.787 -14.257 1.00 96.38 302 VAL A CA 1
ATOM 2397 C C . VAL A 1 302 ? -5.405 -8.587 -13.450 1.00 96.38 302 VAL A C 1
ATOM 2399 O O . VAL A 1 302 ? -5.184 -9.770 -13.196 1.00 96.38 302 VAL A O 1
ATOM 2402 N N . ARG A 1 303 ? -6.544 -7.982 -13.093 1.00 95.75 303 ARG A N 1
ATOM 2403 C CA . ARG A 1 303 ? -7.607 -8.667 -12.344 1.00 95.75 303 ARG A CA 1
ATOM 2404 C C . ARG A 1 303 ? -8.148 -9.879 -13.102 1.00 95.75 303 ARG A C 1
ATOM 2406 O O . ARG A 1 303 ? -8.160 -10.980 -12.556 1.00 95.75 303 ARG A O 1
ATOM 2413 N N . GLU A 1 304 ? -8.549 -9.677 -14.356 1.00 95.44 304 GLU A N 1
ATOM 2414 C CA . GLU A 1 304 ? -9.142 -10.716 -15.208 1.00 95.44 304 GLU A CA 1
ATOM 2415 C C . GLU A 1 304 ? -8.217 -11.924 -15.379 1.00 95.44 304 GLU A C 1
ATOM 2417 O O . GLU A 1 304 ? -8.682 -13.061 -15.362 1.00 95.44 304 GLU A O 1
ATOM 2422 N N . ARG A 1 305 ? -6.906 -11.692 -15.510 1.00 95.75 305 ARG A N 1
ATOM 2423 C CA . ARG A 1 305 ? -5.936 -12.760 -15.766 1.00 95.75 305 ARG A CA 1
ATOM 2424 C C . ARG A 1 305 ? -5.425 -13.456 -14.506 1.00 95.75 305 ARG A C 1
ATOM 2426 O O . ARG A 1 305 ? -5.109 -14.640 -14.580 1.00 95.75 305 ARG A O 1
ATOM 2433 N N . PHE A 1 306 ? -5.290 -12.740 -13.387 1.00 95.62 306 PHE A N 1
ATOM 2434 C CA . PHE A 1 306 ? -4.544 -13.241 -12.222 1.00 95.62 306 PHE A CA 1
ATOM 2435 C C . PHE A 1 306 ? -5.343 -13.353 -10.927 1.00 95.62 306 PHE A C 1
ATOM 2437 O O . PHE A 1 306 ? -4.920 -14.093 -10.044 1.00 95.62 306 PHE A O 1
ATOM 2444 N N . LEU A 1 307 ? -6.453 -12.627 -10.780 1.00 93.75 307 LEU A N 1
ATOM 2445 C CA . LEU A 1 307 ? -7.278 -12.697 -9.570 1.00 93.75 307 LEU A CA 1
ATOM 2446 C C . LEU A 1 307 ? -8.500 -13.593 -9.780 1.00 93.75 307 LEU A C 1
ATOM 2448 O O . LEU A 1 307 ? -8.885 -14.305 -8.862 1.00 93.75 307 LEU A O 1
ATOM 2452 N N . GLY A 1 308 ? -9.047 -13.643 -10.999 1.00 80.88 308 GLY A N 1
ATOM 2453 C CA . GLY A 1 308 ? -10.128 -14.573 -11.349 1.00 80.88 308 GLY A CA 1
ATOM 2454 C C . GLY A 1 308 ? -11.501 -14.201 -10.777 1.00 80.88 308 GLY A C 1
ATOM 2455 O O . GLY A 1 308 ? -12.422 -15.013 -10.841 1.00 80.88 308 GLY A O 1
ATOM 2456 N N . TRP A 1 309 ? -11.645 -12.986 -10.237 1.00 86.25 309 TRP A N 1
ATOM 2457 C CA . TRP A 1 309 ? -12.883 -12.413 -9.703 1.00 86.25 309 TRP A CA 1
ATOM 2458 C C . TRP A 1 309 ? -12.917 -10.895 -9.894 1.00 86.25 309 TRP A C 1
ATOM 2460 O O . TRP A 1 309 ? -11.843 -10.255 -9.875 1.00 86.25 309 TRP A O 1
#

Nearest PDB structures (foldseek):
  1r7j-assembly1_A-2  TM=7.647E-01  e=2.586E-02  Saccharolobus solfataricus
  7oyk-assembly2_CCC  TM=7.653E-01  e=4.986E-02  Bacillus subtilis subsp. subtilis str. 168
  4aih-assembly3_E  TM=6.357E-01  e=1.122E-02  Yersinia pseudotuberculosis YPIII
  7oyk-assembly2_DDD  TM=7.387E-01  e=5.964E-02  Bacillus subtilis subsp. subtilis str. 168
  2g7u-assembly1_A  TM=4.879E-01  e=1.988E-03  Rhodococcus jostii RHA1

pLDDT: mean 88.89, std 12.17, range [34.28, 98.38]

Solvent-accessible surface area (backbone atoms only — not comparable to full-atom values): 17271 Å² total; per-residue (Å²): 136,87,91,70,80,86,80,83,81,70,46,74,50,74,46,79,41,92,54,29,48,52,70,53,48,53,55,50,52,55,49,60,72,67,47,76,80,67,79,83,50,95,46,61,43,53,27,43,34,22,60,39,63,46,73,67,30,49,48,55,29,56,77,67,72,32,25,38,43,24,76,50,63,30,34,36,36,79,56,102,85,47,78,47,80,39,75,90,57,66,64,85,76,64,70,70,74,73,76,84,53,49,65,46,78,70,44,25,37,44,53,48,55,45,64,75,43,45,88,49,75,35,45,62,65,56,46,11,59,76,34,71,44,53,57,68,57,41,51,53,39,54,47,54,38,33,78,70,65,34,31,47,84,51,99,88,26,38,34,58,68,37,62,45,62,47,50,59,55,42,49,78,71,54,58,62,77,68,27,52,68,50,65,32,13,16,81,55,54,65,70,57,42,47,56,43,50,42,70,52,53,48,73,94,59,31,52,60,27,24,26,43,71,43,24,45,35,66,74,73,61,56,95,74,79,70,59,57,43,33,30,39,35,71,47,62,68,69,60,54,28,59,75,52,61,45,32,78,82,52,56,75,23,38,36,39,46,26,38,62,74,47,78,68,60,55,52,75,44,38,81,48,76,82,68,30,42,22,35,20,63,71,47,34,28,51,46,14,59,60,53,56,75,68,34,39,52,50,20,53,52,43,31,65,74,72,65,74,91

Secondary structure (DSSP, 8-state):
----PPPPP-EEEEEE-S-B-HHHHHHHHHHHHHS------TTEEEEEEES-B-HHHHHHHHHTT-EEEETTS-EEEE-SS-EEEE-----TT--------TTSGGGHHHHHHHHHSTT--B-HHHHHHHHT--HHHHHHHHHHHHHTTSEEEETTEEEES-HHHHHHHHHHH--GGGS-EEEEEESS-HHHHHHHHHTS-HHHH--EEE-HHHHHHHHHT-S---SEEEEEESS-HHHHHHHTT-BSS--SEEEEEE--SSGGGGTT-EE-GGG-EE--HHHHHHHHHTS-HHHHHHHHHHHHHHT--